Protein AF-A0A351EPM9-F1 (afdb_monomer)

Sequence (347 aa):
MRHLWILVVWLLVATSCRVATADIDMSAADLDDASEILAEGTGLVLPAVGPIPGRSHWHAAYVVRVCDDVLPPFDSAEDPLGIHSHGDGIMHVHPFFEASGFESATLGLFADAMGFTLSDGELTLPGGGTWRDGDLCDGVPGRVFVDRWQSSDPESQVDRIFDDLESLRFEADGELYQIAFAPVDSFPVVPPATARLPELSNLGPPPEPWVDMPLITGEQSVSIWQVGGVDAEPCSGSAVPERVLFGAVRCFEPIGERFAHIDVVQSARAVSLNRQPAVELQMAPELRSLIGGHFAATENPLVIAIEVDGFVVTAPQLARLPISERLVVSGGLTVEAAERLAALLNQ

Foldseek 3Di:
DDDDDDDDDDDDDDDDPDPDPPPPCPDPPVVVVVVVVPDPDPAFAPPQQFAAAPPGKFKEAEWEEEAHDIDQDFDAPFDPAQWEDHSLRMTIHHGHDPCCGRQNVAVLVHCVRSVWDDAQQWTFHPPGDIGGQQDDRVNATWGWWKWKDQALDPPGDIDIGRHPRSSHHNRAGLMYMYGYTYHPPDDDDTRPSSVCSVVRHPDDPPDAFWFDDDPDPDDKWKKKFWFPDKDFDPEDDLWFWAHTPDDTIITTHGDDDIGGLVQWFPAKDWGAHHNFIKMKTQTDPVNLCVLVVVQVVDQQWIWMFIDIRRHGRFIHIHNHRRPHSMDITTDRDDSVRSHVVRVNSND

Secondary structure (DSSP, 8-state):
--------------------TT-----TTSSSTTTTT--S----B---SSPPTTT--EEEEEEEEETTEEPPPPB----SSSEE-BSSSEEEE--SSTTTSGGG-BHHHHHHHHT-EEETTEEE-TTS-EEETT-EETTEEPEEEEEEESSS-TTS-EEEE-SSGGGPBP-STT-EEEEEEE-TTPPPPPPGGGGGHHHH----SPPPP-B------S---EEEEEEEEEEESSP-TT-EEB-BSSSPPEEEEEEEEEEEHHHHEEEEEEEEETTEEEEEEEE-HHHHHHHHHHHHH-SSPEEEEEEETTEEEE--EESS--SSSEEEEESS--HHHHHHHHHHHT-

Mean predicted aligned error: 12.43 Å

Solvent-accessible surface area (backbone atoms only — not comparable to full-atom values): 19407 Å² total; per-residue (Å²): 131,89,83,88,91,84,88,84,89,84,88,85,90,83,88,77,91,72,81,69,96,79,78,78,83,74,60,94,72,78,71,58,83,83,58,81,82,68,68,93,59,95,66,47,65,38,72,57,63,22,46,44,47,80,74,35,62,34,39,27,20,32,37,43,34,51,53,93,44,73,53,82,47,61,66,43,92,46,60,94,45,29,32,29,34,72,46,62,24,38,40,42,37,38,11,70,38,71,80,33,8,19,70,48,24,24,48,32,56,34,23,61,33,58,54,32,48,58,43,67,35,32,41,32,46,61,97,57,63,76,49,44,54,64,43,68,42,95,84,39,54,16,34,29,36,37,39,35,25,59,33,69,52,85,86,50,73,69,49,78,42,57,63,63,48,32,69,38,54,50,76,38,43,29,21,33,33,25,46,32,38,24,45,88,85,58,80,88,64,77,27,85,34,46,86,49,43,81,80,66,46,76,68,70,81,64,78,79,59,31,44,50,67,79,94,73,88,74,93,74,54,49,35,39,32,36,49,71,47,78,43,62,65,79,63,56,95,79,30,34,39,43,38,59,71,60,83,85,56,41,12,38,27,73,39,87,69,76,40,51,32,76,71,30,32,74,36,43,38,55,44,45,45,63,73,31,30,13,28,37,31,37,50,22,72,57,44,49,51,52,50,49,54,48,52,74,75,39,81,67,64,48,34,40,31,39,29,48,75,76,22,31,63,46,55,44,24,37,68,63,75,73,94,57,61,63,46,72,47,67,69,36,34,41,64,68,40,16,44,50,51,15,56,58,43,62,106

Nearest PDB structures (foldseek):
  5yhf-assembly1_A  TM=7.297E-01  e=1.101E-04  Thermus thermophilus HB8
  3aqo-assembly2_B  TM=6.437E-01  e=3.429E-04  Thermus thermophilus HB8
  8ghn-assembly1_A  TM=3.419E-01  e=3.409E+00  Saccharomyces cerevisiae
  8ghl-assembly1_G  TM=3.543E-01  e=6.017E+00  Saccharomyces cerevisiae
  8ghn-assembly1_G  TM=3.543E-01  e=6.017E+00  Saccharomyces cerevisiae

Radius of gyration: 27.93 Å; Cα contacts (8 Å, |Δi|>4): 766; chains: 1; bounding box: 92×68×88 Å

pLDDT: mean 82.74, std 19.89, range [28.72, 98.75]

Structure (mmCIF, N/CA/C/O backbone):
data_AF-A0A351EPM9-F1
#
_entry.id   AF-A0A351EPM9-F1
#
loop_
_atom_site.group_PDB
_atom_site.id
_atom_site.type_symbol
_atom_site.label_atom_id
_atom_site.label_alt_id
_atom_site.label_comp_id
_atom_site.label_asym_id
_atom_site.label_entity_id
_atom_site.label_seq_id
_atom_site.pdbx_PDB_ins_code
_atom_site.Cartn_x
_atom_site.Cartn_y
_atom_site.Cartn_z
_atom_site.occupancy
_atom_site.B_iso_or_equiv
_atom_site.auth_seq_id
_atom_site.auth_comp_id
_atom_site.auth_asym_id
_atom_site.auth_atom_id
_atom_site.pdbx_PDB_model_num
ATOM 1 N N . MET A 1 1 ? 60.234 -50.908 47.110 1.00 36.09 1 MET A N 1
ATOM 2 C CA . MET A 1 1 ? 60.931 -50.424 48.324 1.00 36.09 1 MET A CA 1
ATOM 3 C C . MET A 1 1 ? 61.335 -48.978 48.069 1.00 36.09 1 MET A C 1
ATOM 5 O O . MET A 1 1 ? 61.994 -48.765 47.067 1.00 36.09 1 MET A O 1
ATOM 9 N N . ARG A 1 2 ? 60.720 -48.021 48.794 1.00 39.97 2 ARG A N 1
ATOM 10 C CA . ARG A 1 2 ? 61.356 -46.989 49.662 1.00 39.97 2 ARG A CA 1
ATOM 11 C C . ARG A 1 2 ? 62.290 -46.031 48.895 1.00 39.97 2 ARG A C 1
ATOM 13 O O . ARG A 1 2 ? 63.213 -46.504 48.260 1.00 39.97 2 ARG A O 1
ATOM 20 N N . HIS A 1 3 ? 62.116 -44.706 48.873 1.00 40.12 3 HIS A N 1
ATOM 21 C CA . HIS A 1 3 ? 61.897 -43.700 49.940 1.00 40.12 3 HIS A CA 1
ATOM 22 C C . HIS A 1 3 ? 61.224 -42.453 49.286 1.00 40.12 3 HIS A C 1
ATOM 24 O O . HIS A 1 3 ? 61.574 -42.166 48.150 1.00 40.12 3 HIS A O 1
ATOM 30 N N . LEU A 1 4 ? 60.184 -41.739 49.751 1.00 40.78 4 LEU A N 1
ATOM 31 C CA . LEU A 1 4 ? 59.743 -41.143 51.032 1.00 40.78 4 LEU A CA 1
ATOM 32 C C . LEU A 1 4 ? 60.582 -39.929 51.509 1.00 40.78 4 LEU A C 1
ATOM 34 O O . LEU A 1 4 ? 61.791 -40.094 51.647 1.00 40.78 4 LEU A O 1
ATOM 38 N N . TRP A 1 5 ? 59.873 -38.825 51.865 1.00 39.16 5 TRP A N 1
ATOM 39 C CA . TRP A 1 5 ? 60.260 -37.605 52.644 1.00 39.16 5 TRP A CA 1
ATOM 40 C C . TRP A 1 5 ? 60.838 -36.401 51.844 1.00 39.16 5 TRP A C 1
ATOM 42 O O . TRP A 1 5 ? 61.685 -36.634 50.998 1.00 39.16 5 TRP A O 1
ATOM 52 N N . ILE A 1 6 ? 60.514 -35.093 51.994 1.00 44.00 6 ILE A N 1
ATOM 53 C CA . ILE A 1 6 ? 59.790 -34.173 52.932 1.00 44.00 6 ILE A CA 1
ATOM 54 C C . ILE A 1 6 ? 59.541 -32.849 52.136 1.00 44.00 6 ILE A C 1
ATOM 56 O O . ILE A 1 6 ? 60.438 -32.452 51.404 1.00 44.00 6 ILE A O 1
ATOM 60 N N . LEU A 1 7 ? 58.352 -32.235 51.999 1.00 37.47 7 LEU A N 1
ATOM 61 C CA . LEU A 1 7 ? 57.515 -31.408 52.906 1.00 37.47 7 LEU A CA 1
ATOM 62 C C . LEU A 1 7 ? 58.100 -30.039 53.373 1.00 37.47 7 LEU A C 1
ATOM 64 O O . LEU A 1 7 ? 59.173 -29.986 53.955 1.00 37.47 7 LEU A O 1
ATOM 68 N N . VAL A 1 8 ? 57.270 -28.983 53.243 1.00 37.12 8 VAL A N 1
ATOM 69 C CA . VAL A 1 8 ? 57.292 -27.645 53.910 1.00 37.12 8 VAL A CA 1
ATOM 70 C C . VAL A 1 8 ? 58.143 -26.558 53.215 1.00 37.12 8 VAL A C 1
ATOM 72 O O . VAL A 1 8 ? 59.363 -26.580 53.279 1.00 37.12 8 VAL A O 1
ATOM 75 N N . VAL A 1 9 ? 57.554 -25.689 52.373 1.00 37.75 9 VAL A N 1
ATOM 76 C CA . VAL A 1 9 ? 56.783 -24.447 52.684 1.00 37.75 9 VAL A CA 1
ATOM 77 C C . VAL A 1 9 ? 57.665 -23.356 53.296 1.00 37.75 9 VAL A C 1
ATOM 79 O O . VAL A 1 9 ? 58.290 -23.611 54.305 1.00 37.75 9 VAL A O 1
ATOM 82 N N . TRP A 1 10 ? 57.691 -22.165 52.688 1.00 33.09 10 TRP A N 1
ATOM 83 C CA . TRP A 1 10 ? 57.526 -20.824 53.292 1.00 33.09 10 TRP A CA 1
ATOM 84 C C . TRP A 1 10 ? 57.716 -19.803 52.147 1.00 33.09 10 TRP A C 1
ATOM 86 O O . TRP A 1 10 ? 58.800 -19.661 51.600 1.00 33.09 10 TRP A O 1
ATOM 96 N N . LEU A 1 11 ? 56.622 -19.344 51.536 1.00 33.31 11 LEU A N 1
ATOM 97 C CA . LEU A 1 11 ? 55.924 -18.094 51.865 1.00 33.31 11 LEU A CA 1
ATOM 98 C C . LEU A 1 11 ? 56.627 -16.861 51.270 1.00 33.31 11 LEU A C 1
ATOM 100 O O . LEU A 1 11 ? 57.576 -16.350 51.849 1.00 33.31 11 LEU A O 1
ATOM 104 N N . LEU A 1 12 ? 56.097 -16.345 50.159 1.00 36.19 12 LEU A N 1
ATOM 105 C CA . LEU A 1 12 ? 56.075 -14.905 49.897 1.00 36.19 12 LEU A CA 1
ATOM 106 C C . LEU A 1 12 ? 54.870 -14.567 49.013 1.00 36.19 12 LEU A C 1
ATOM 108 O O . LEU A 1 12 ? 54.787 -14.897 47.834 1.00 36.19 12 LEU A O 1
ATOM 112 N N . VAL A 1 13 ? 53.905 -13.969 49.698 1.00 38.91 13 VAL A N 1
ATOM 113 C CA . VAL A 1 13 ? 52.683 -13.326 49.228 1.00 38.91 13 VAL A CA 1
ATOM 114 C C . VAL A 1 13 ? 53.051 -12.059 48.460 1.00 38.91 13 VAL A C 1
ATOM 116 O O . VAL A 1 13 ? 53.828 -11.269 48.986 1.00 38.91 13 VAL A O 1
ATOM 119 N N . ALA A 1 14 ? 52.448 -11.827 47.291 1.00 34.84 14 ALA A N 1
ATOM 120 C CA . ALA A 1 14 ? 51.790 -10.554 46.968 1.00 34.84 14 ALA A CA 1
ATOM 121 C C . ALA A 1 14 ? 51.179 -10.559 45.556 1.00 34.84 14 ALA A C 1
ATOM 123 O O . ALA A 1 14 ? 51.840 -10.844 44.563 1.00 34.84 14 ALA A O 1
ATOM 124 N N . THR A 1 15 ? 49.904 -10.162 45.519 1.00 43.19 15 THR A N 1
ATOM 125 C CA . THR A 1 15 ? 49.173 -9.560 44.392 1.00 43.19 15 THR A CA 1
ATOM 126 C C . THR A 1 15 ? 48.909 -10.419 43.156 1.00 43.19 15 THR A C 1
ATOM 128 O O . THR A 1 15 ? 49.423 -10.179 42.069 1.00 43.19 15 THR A O 1
ATOM 131 N N . SER A 1 16 ? 47.959 -11.342 43.293 1.00 37.44 16 SER A N 1
ATOM 132 C CA . SER A 1 16 ? 47.028 -11.656 42.207 1.00 37.44 16 SER A CA 1
ATOM 133 C C . SER A 1 16 ? 45.645 -11.204 42.662 1.00 37.44 16 SER A C 1
ATOM 135 O O . SER A 1 16 ? 45.119 -11.745 43.634 1.00 37.44 16 SER A O 1
ATOM 137 N N . CYS A 1 17 ? 45.073 -10.196 42.001 1.00 38.06 17 CYS A N 1
ATOM 138 C CA . CYS A 1 17 ? 43.652 -9.887 42.135 1.00 38.06 17 CYS A CA 1
ATOM 139 C C . CYS A 1 17 ? 42.869 -11.099 41.620 1.00 38.06 17 CYS A C 1
ATOM 141 O O . CYS A 1 17 ? 42.685 -11.273 40.420 1.00 38.06 17 CYS A O 1
ATOM 143 N N . ARG A 1 18 ? 42.467 -11.977 42.537 1.00 40.00 18 ARG A N 1
ATOM 144 C CA . ARG A 1 18 ? 41.367 -12.909 42.326 1.00 40.00 18 ARG A CA 1
ATOM 145 C C . ARG A 1 18 ? 40.108 -12.162 42.737 1.00 40.00 18 ARG A C 1
ATOM 147 O O . ARG A 1 18 ? 39.902 -11.949 43.927 1.00 40.00 18 ARG A O 1
ATOM 154 N N . VAL A 1 19 ? 39.297 -11.751 41.768 1.00 39.72 19 VAL A N 1
ATOM 155 C CA . VAL A 1 19 ? 37.890 -11.457 42.050 1.00 39.72 19 VAL A CA 1
ATOM 156 C C . VAL A 1 19 ? 37.256 -12.797 42.408 1.00 39.72 19 VAL A C 1
ATOM 158 O O . VAL A 1 19 ? 37.291 -13.744 41.621 1.00 39.72 19 VAL A O 1
ATOM 161 N N . ALA A 1 20 ? 36.800 -12.906 43.650 1.00 36.00 20 ALA A N 1
ATOM 162 C CA . ALA A 1 20 ? 36.053 -14.050 44.131 1.00 36.00 20 ALA A CA 1
ATOM 163 C C . ALA A 1 20 ? 34.694 -14.070 43.421 1.00 36.00 20 ALA A C 1
ATOM 165 O O . ALA A 1 20 ? 33.982 -13.071 43.418 1.00 36.00 20 ALA A O 1
ATOM 166 N N . THR A 1 21 ? 34.313 -15.203 42.838 1.00 43.94 21 THR A N 1
ATOM 167 C CA . THR A 1 21 ? 32.977 -15.436 42.264 1.00 43.94 21 THR A CA 1
ATOM 168 C C . THR A 1 21 ? 31.930 -15.664 43.363 1.00 43.94 21 THR A C 1
ATOM 170 O O . THR A 1 21 ? 31.163 -16.618 43.298 1.00 43.94 21 THR A O 1
ATOM 173 N N . ALA A 1 22 ? 31.953 -14.846 44.415 1.00 42.69 22 ALA A N 1
ATOM 174 C CA . ALA A 1 22 ? 31.101 -15.006 45.591 1.00 42.69 22 ALA A CA 1
ATOM 175 C C . ALA A 1 22 ? 30.408 -13.711 46.048 1.00 42.69 22 ALA A C 1
ATOM 177 O O . ALA A 1 22 ? 29.744 -13.752 47.069 1.00 42.69 22 ALA A O 1
ATOM 178 N N . ASP A 1 23 ? 30.499 -12.617 45.283 1.00 39.38 23 ASP A N 1
ATOM 179 C CA . ASP A 1 23 ? 29.741 -11.376 45.525 1.00 39.38 23 ASP A CA 1
ATOM 180 C C . ASP A 1 23 ? 29.199 -10.793 44.204 1.00 39.38 23 ASP A C 1
ATOM 182 O O . ASP A 1 23 ? 29.420 -9.634 43.862 1.00 39.38 23 ASP A O 1
ATOM 186 N N . ILE A 1 24 ? 28.498 -11.619 43.426 1.00 38.75 24 ILE A N 1
ATOM 187 C CA . ILE A 1 24 ? 27.438 -11.125 42.536 1.00 38.75 24 ILE A CA 1
ATOM 188 C C . ILE A 1 24 ? 26.186 -11.897 42.929 1.00 38.75 24 ILE A C 1
ATOM 190 O O . ILE A 1 24 ? 25.780 -12.859 42.284 1.00 38.75 24 ILE A O 1
ATOM 194 N N . ASP A 1 25 ? 25.633 -11.503 44.070 1.00 38.25 25 ASP A N 1
ATOM 195 C CA . ASP A 1 25 ? 24.241 -11.762 44.401 1.00 38.25 25 ASP A CA 1
ATOM 196 C C . ASP A 1 25 ? 23.399 -10.830 43.519 1.00 38.25 25 ASP A C 1
ATOM 198 O O . ASP A 1 25 ? 22.998 -9.742 43.924 1.00 38.25 25 ASP A O 1
ATOM 202 N N . MET A 1 26 ? 23.225 -11.204 42.248 1.00 38.50 26 MET A N 1
ATOM 203 C CA . MET A 1 26 ? 22.094 -10.704 41.476 1.00 38.50 26 MET A CA 1
ATOM 204 C C . MET A 1 26 ? 20.898 -11.505 41.957 1.00 38.50 26 MET A C 1
ATOM 206 O O . MET A 1 26 ? 20.656 -12.629 41.512 1.00 38.50 26 MET A O 1
ATOM 210 N N . SER A 1 27 ? 20.204 -10.934 42.937 1.00 33.81 27 SER A N 1
ATOM 211 C CA . SER A 1 27 ? 18.927 -11.448 43.393 1.00 33.81 27 SER A CA 1
ATOM 212 C C . SER A 1 27 ? 18.025 -11.697 42.183 1.00 33.81 27 SER A C 1
ATOM 214 O O . SER A 1 27 ? 18.002 -10.910 41.234 1.00 33.81 27 SER A O 1
ATOM 216 N N . ALA A 1 28 ? 17.258 -12.783 42.223 1.00 37.12 28 ALA A N 1
ATOM 217 C CA . ALA A 1 28 ? 16.220 -13.117 41.248 1.00 37.12 28 ALA A CA 1
ATOM 218 C C . ALA A 1 28 ? 15.026 -12.129 41.274 1.00 37.12 28 ALA A C 1
ATOM 220 O O . ALA A 1 28 ? 13.893 -12.532 41.050 1.00 37.12 28 ALA A O 1
ATOM 221 N N . ALA A 1 29 ? 15.287 -10.859 41.590 1.00 35.44 29 ALA A N 1
ATOM 222 C CA . ALA A 1 29 ? 14.363 -9.735 41.577 1.00 35.44 29 ALA A CA 1
ATOM 223 C C . ALA A 1 29 ? 14.687 -8.711 40.466 1.00 35.44 29 ALA A C 1
ATOM 225 O O . ALA A 1 29 ? 13.889 -7.813 40.249 1.00 35.44 29 ALA A O 1
ATOM 226 N N . ASP A 1 30 ? 15.788 -8.878 39.717 1.00 33.16 30 ASP A N 1
ATOM 227 C CA . ASP A 1 30 ? 16.140 -8.017 38.566 1.00 33.16 30 ASP A CA 1
ATOM 228 C C . ASP A 1 30 ? 15.933 -8.713 37.199 1.00 33.16 30 ASP A C 1
ATOM 230 O O . ASP A 1 30 ? 16.436 -8.264 36.171 1.00 33.16 30 ASP A O 1
ATOM 234 N N . LEU A 1 31 ? 15.198 -9.833 37.174 1.00 36.06 31 LEU A N 1
ATOM 235 C CA . LEU A 1 31 ? 14.752 -10.509 35.943 1.00 36.06 31 LEU A CA 1
ATOM 236 C C . LEU A 1 31 ? 13.236 -10.395 35.701 1.00 36.06 31 LEU A C 1
ATOM 238 O O . LEU A 1 31 ? 12.760 -10.902 34.689 1.00 36.06 31 LEU A O 1
ATOM 242 N N . ASP A 1 32 ? 12.503 -9.696 36.574 1.00 30.36 32 ASP A N 1
ATOM 243 C CA . ASP A 1 32 ? 11.077 -9.395 36.368 1.00 30.36 32 ASP A CA 1
ATOM 244 C C . ASP A 1 32 ? 10.850 -8.105 35.552 1.00 30.36 32 ASP A C 1
ATOM 246 O O . ASP A 1 32 ? 9.832 -7.986 34.877 1.00 30.36 32 ASP A O 1
ATOM 250 N N . ASP A 1 33 ? 11.823 -7.190 35.477 1.00 33.00 33 ASP A N 1
ATOM 251 C CA . ASP A 1 33 ? 11.628 -5.849 34.882 1.00 33.00 33 ASP A CA 1
ATOM 252 C C . ASP A 1 33 ? 11.861 -5.775 33.353 1.00 33.00 33 ASP A C 1
ATOM 254 O O . ASP A 1 33 ? 11.848 -4.710 32.741 1.00 33.00 33 ASP A O 1
ATOM 258 N N . ALA A 1 34 ? 12.075 -6.918 32.694 1.00 32.66 34 ALA A N 1
ATOM 259 C CA . ALA A 1 34 ? 12.135 -7.016 31.227 1.00 32.66 34 ALA A CA 1
ATOM 260 C C . ALA A 1 34 ? 11.091 -7.986 30.646 1.00 32.66 34 ALA A C 1
ATOM 262 O O . ALA A 1 34 ? 11.140 -8.308 29.457 1.00 32.66 34 ALA A O 1
ATOM 263 N N . SER A 1 35 ? 10.148 -8.448 31.477 1.00 30.11 35 SER A N 1
ATOM 264 C CA . SER A 1 35 ? 9.036 -9.317 31.067 1.00 30.11 35 SER A CA 1
ATOM 265 C C . SER A 1 35 ? 7.647 -8.674 31.221 1.00 30.11 35 SER A C 1
ATOM 267 O O . SER A 1 35 ? 6.682 -9.186 30.659 1.00 30.11 35 SER A O 1
ATOM 269 N N . GLU A 1 36 ? 7.542 -7.489 31.835 1.00 28.72 36 GLU A N 1
ATOM 270 C CA . GLU A 1 36 ? 6.297 -6.702 31.937 1.00 28.72 36 GLU A CA 1
ATOM 271 C C . GLU A 1 36 ? 6.055 -5.729 30.756 1.00 28.72 36 GLU A C 1
ATOM 273 O O . GLU A 1 36 ? 5.562 -4.618 30.927 1.00 28.72 36 GLU A O 1
ATOM 278 N N . ILE A 1 37 ? 6.337 -6.152 29.515 1.00 30.38 37 ILE A N 1
ATOM 279 C CA . ILE A 1 37 ? 5.662 -5.601 28.311 1.00 30.38 37 ILE A CA 1
ATOM 280 C C . ILE A 1 37 ? 5.165 -6.743 27.405 1.00 30.38 37 ILE A C 1
ATOM 282 O O . ILE A 1 37 ? 5.128 -6.643 26.182 1.00 30.38 37 ILE A O 1
ATOM 286 N N . LEU A 1 38 ? 4.764 -7.861 28.006 1.00 31.95 38 LEU A N 1
ATOM 287 C CA . LEU A 1 38 ? 3.831 -8.800 27.386 1.00 31.95 38 LEU A CA 1
ATOM 288 C C . LEU A 1 38 ? 2.550 -8.790 28.214 1.00 31.95 38 LEU A C 1
ATOM 290 O O . LEU A 1 38 ? 2.182 -9.772 28.850 1.00 31.95 38 LEU A O 1
ATOM 294 N N . ALA A 1 39 ? 1.889 -7.632 28.225 1.00 29.12 39 ALA A N 1
ATOM 295 C CA . ALA A 1 39 ? 0.488 -7.585 28.591 1.00 29.12 39 ALA A CA 1
ATOM 296 C C . ALA A 1 39 ? -0.274 -8.475 27.603 1.00 29.12 39 ALA A C 1
ATOM 298 O O . ALA A 1 39 ? -0.165 -8.303 26.386 1.00 29.12 39 ALA A O 1
ATOM 299 N N . GLU A 1 40 ? -1.024 -9.433 28.144 1.00 35.78 40 GLU A N 1
ATOM 300 C CA . GLU A 1 40 ? -2.119 -10.093 27.451 1.00 35.78 40 GLU A CA 1
ATOM 301 C C . GLU A 1 40 ? -2.986 -9.025 26.785 1.00 35.78 40 GLU A C 1
ATOM 303 O O . GLU A 1 40 ? -3.736 -8.285 27.415 1.00 35.78 40 GLU A O 1
ATOM 308 N N . GLY A 1 41 ? -2.812 -8.914 25.480 1.00 33.38 41 GLY A N 1
ATOM 309 C CA . GLY A 1 41 ? -3.489 -7.947 24.659 1.00 33.38 41 GLY A CA 1
ATOM 310 C C . GLY A 1 41 ? -3.221 -8.329 23.225 1.00 33.38 41 GLY A C 1
ATOM 311 O O . GLY A 1 41 ? -2.180 -8.001 22.666 1.00 33.38 41 GLY A O 1
ATOM 312 N N . THR A 1 42 ? -4.200 -8.961 22.591 1.00 36.41 42 THR A N 1
ATOM 313 C CA . THR A 1 42 ? -4.425 -8.907 21.140 1.00 36.41 42 THR A CA 1
ATOM 314 C C . THR A 1 42 ? -4.756 -7.467 20.705 1.00 36.41 42 THR A C 1
ATOM 316 O O . THR A 1 42 ? -5.715 -7.198 19.976 1.00 36.41 42 THR A O 1
ATOM 319 N N . GLY A 1 43 ? -3.975 -6.503 21.203 1.00 34.88 43 GLY A N 1
ATOM 320 C CA . GLY A 1 43 ? -3.905 -5.148 20.712 1.00 34.88 43 GLY A CA 1
ATOM 321 C C . GLY A 1 43 ? -3.322 -5.242 19.320 1.00 34.88 43 GLY A C 1
ATOM 322 O O . GLY A 1 43 ? -2.141 -5.528 19.139 1.00 34.88 43 GLY A O 1
ATOM 323 N N . LEU A 1 44 ? -4.197 -5.076 18.339 1.00 37.00 44 LEU A N 1
ATOM 324 C CA . LEU A 1 44 ? -3.838 -4.830 16.959 1.00 37.00 44 LEU A CA 1
ATOM 325 C C . LEU A 1 44 ? -3.018 -3.537 16.916 1.00 37.00 44 LEU A C 1
ATOM 327 O O . LEU A 1 44 ? -3.560 -2.459 16.685 1.00 37.00 44 LEU A O 1
ATOM 331 N N . VAL A 1 45 ? -1.709 -3.647 17.151 1.00 38.34 45 VAL A N 1
ATOM 332 C CA . VAL A 1 45 ? -0.737 -2.710 16.595 1.00 38.34 45 VAL A CA 1
ATOM 333 C C . VAL A 1 45 ? -0.969 -2.803 15.097 1.00 38.34 45 VAL A C 1
ATOM 335 O O . VAL A 1 45 ? -0.648 -3.834 14.499 1.00 38.34 45 VAL A O 1
ATOM 338 N N . LEU A 1 46 ? -1.592 -1.789 14.486 1.00 39.72 46 LEU A N 1
ATOM 339 C CA . LEU A 1 46 ? -1.538 -1.742 13.035 1.00 39.72 46 LEU A CA 1
ATOM 340 C C . LEU A 1 46 ? -0.061 -1.683 12.675 1.00 39.72 46 LEU A C 1
ATOM 342 O O . LEU A 1 46 ? 0.678 -0.909 13.301 1.00 39.72 46 LEU A O 1
ATOM 346 N N . PRO A 1 47 ? 0.397 -2.471 11.691 1.00 44.38 47 PRO A N 1
ATOM 347 C CA . PRO A 1 47 ? 1.699 -2.195 11.140 1.00 44.38 47 PRO A CA 1
ATOM 348 C C . PRO A 1 47 ? 1.655 -0.734 10.692 1.00 44.38 47 PRO A C 1
ATOM 350 O O . PRO A 1 47 ? 0.762 -0.317 9.951 1.00 44.38 47 PRO A O 1
ATOM 353 N N . ALA A 1 48 ? 2.604 0.055 11.196 1.00 47.94 48 ALA A N 1
ATOM 354 C CA . ALA A 1 48 ? 3.026 1.257 10.499 1.00 47.94 48 ALA A CA 1
ATOM 355 C C . ALA A 1 48 ? 3.106 0.902 9.009 1.00 47.94 48 ALA A C 1
ATOM 357 O O . ALA A 1 48 ? 3.531 -0.206 8.695 1.00 47.94 48 ALA A O 1
ATOM 358 N N . VAL A 1 49 ? 2.570 1.745 8.130 1.00 65.62 49 VAL A N 1
ATOM 359 C CA . VAL A 1 49 ? 2.250 1.352 6.752 1.00 65.62 49 VAL A CA 1
ATOM 360 C C . VAL A 1 49 ? 3.566 1.022 6.027 1.00 65.62 49 VAL A C 1
ATOM 362 O O . VAL A 1 49 ? 4.220 1.920 5.522 1.00 65.62 49 VAL A O 1
ATOM 365 N N . GLY A 1 50 ? 4.014 -0.239 6.080 1.00 75.62 50 GLY A N 1
ATOM 366 C CA . GLY A 1 50 ? 5.311 -0.722 5.591 1.00 75.62 50 GLY A CA 1
ATOM 367 C C . GLY A 1 50 ? 6.179 -1.498 6.620 1.00 75.62 50 GLY A C 1
ATOM 368 O O . GLY A 1 50 ? 5.832 -1.648 7.794 1.00 75.62 50 GLY A O 1
ATOM 369 N N . PRO A 1 51 ? 7.350 -2.006 6.204 1.00 84.44 51 PRO A N 1
ATOM 370 C CA . PRO A 1 51 ? 8.214 -2.888 6.997 1.00 84.44 51 PRO A CA 1
ATOM 371 C C . PRO A 1 51 ? 8.912 -2.166 8.163 1.00 84.44 51 PRO A C 1
ATOM 373 O O . PRO A 1 51 ? 9.581 -1.153 7.985 1.00 84.44 51 PRO A O 1
ATOM 376 N N . ILE A 1 52 ? 8.827 -2.705 9.380 1.00 83.94 52 ILE A N 1
ATOM 377 C CA . ILE A 1 52 ? 9.407 -2.092 10.588 1.00 83.94 52 ILE A CA 1
ATOM 378 C C . ILE A 1 52 ? 10.936 -2.299 10.643 1.00 83.94 52 ILE A C 1
ATOM 380 O O . ILE A 1 52 ? 11.372 -3.460 10.648 1.00 83.94 52 ILE A O 1
ATOM 384 N N . PRO A 1 53 ? 11.751 -1.231 10.793 1.00 79.75 53 PRO A N 1
ATOM 385 C CA . PRO A 1 53 ? 13.203 -1.337 10.917 1.00 79.75 53 PRO A CA 1
ATOM 386 C C . PRO A 1 53 ? 13.672 -2.307 12.002 1.00 79.75 53 PRO A C 1
ATOM 388 O O . PRO A 1 53 ? 13.181 -2.286 13.133 1.00 79.75 53 PRO A O 1
ATOM 391 N N . GLY A 1 54 ? 14.626 -3.172 11.650 1.00 72.44 54 GLY A N 1
ATOM 392 C CA . GLY A 1 54 ? 15.245 -4.148 12.555 1.00 72.44 54 GLY A CA 1
ATOM 393 C C . GLY A 1 54 ? 14.309 -5.237 13.097 1.00 72.44 54 GLY A C 1
ATOM 394 O O . GLY A 1 54 ? 14.721 -6.005 13.966 1.00 72.44 54 GLY A O 1
ATOM 395 N N . ARG A 1 55 ? 13.054 -5.304 12.628 1.00 78.38 55 ARG A N 1
ATOM 396 C CA . ARG A 1 55 ? 12.044 -6.267 13.104 1.00 78.38 55 ARG A CA 1
ATOM 397 C C . ARG A 1 55 ? 11.342 -7.018 11.981 1.00 78.38 55 ARG A C 1
ATOM 399 O O . ARG A 1 55 ? 11.065 -8.203 12.131 1.00 78.38 55 ARG A O 1
ATOM 406 N N . SER A 1 56 ? 11.002 -6.327 10.896 1.00 80.88 56 SER A N 1
ATOM 407 C CA . SER A 1 56 ? 10.309 -6.925 9.753 1.00 80.88 56 SER A CA 1
ATOM 408 C C . SER A 1 56 ? 11.293 -7.497 8.742 1.00 80.88 56 SER A C 1
ATOM 410 O O . SER A 1 56 ? 12.390 -6.974 8.569 1.00 80.88 56 SER A O 1
ATOM 412 N N . HIS A 1 57 ? 10.864 -8.561 8.070 1.00 86.06 57 HIS A N 1
ATOM 413 C CA . HIS A 1 57 ? 11.559 -9.148 6.935 1.00 86.06 57 HIS A CA 1
ATOM 414 C C . HIS A 1 57 ? 10.508 -9.549 5.904 1.00 86.06 57 HIS A C 1
ATOM 416 O O . HIS A 1 57 ? 9.900 -10.612 6.018 1.00 86.06 57 HIS A O 1
ATOM 422 N N . TRP A 1 58 ? 10.216 -8.634 4.987 1.00 91.25 58 TRP A N 1
ATOM 423 C CA . TRP A 1 58 ? 9.226 -8.837 3.936 1.00 91.25 58 TRP A CA 1
ATOM 424 C C . TRP A 1 58 ? 9.910 -9.306 2.653 1.00 91.25 58 TRP A C 1
ATOM 426 O O . TRP A 1 58 ? 11.090 -9.034 2.422 1.00 91.25 58 TRP A O 1
ATOM 436 N N . HIS A 1 59 ? 9.144 -9.992 1.819 1.00 93.31 59 HIS A N 1
ATOM 437 C CA . HIS A 1 59 ? 9.547 -10.510 0.527 1.00 93.31 59 HIS A CA 1
ATOM 438 C C . HIS A 1 59 ? 8.478 -10.156 -0.500 1.00 93.31 59 HIS A C 1
ATOM 440 O O . HIS A 1 59 ? 7.296 -10.420 -0.289 1.00 93.31 59 HIS A O 1
ATOM 446 N N . ALA A 1 60 ? 8.894 -9.622 -1.640 1.00 94.81 60 ALA A N 1
ATOM 447 C CA . ALA A 1 60 ? 8.013 -9.410 -2.779 1.00 94.81 60 ALA A CA 1
ATOM 448 C C . ALA A 1 60 ? 8.616 -10.061 -4.021 1.00 94.81 60 ALA A C 1
ATOM 450 O O . ALA A 1 60 ? 9.809 -9.920 -4.281 1.00 94.81 60 ALA A O 1
ATOM 451 N N . ALA A 1 61 ? 7.824 -10.794 -4.800 1.00 97.12 61 ALA A N 1
ATOM 452 C CA . ALA A 1 61 ? 8.329 -11.349 -6.052 1.00 97.12 61 ALA A CA 1
ATOM 453 C C . ALA A 1 61 ? 8.268 -10.275 -7.134 1.00 97.12 61 ALA A C 1
ATOM 455 O O . ALA A 1 61 ? 7.293 -9.530 -7.219 1.00 97.12 61 ALA A O 1
ATOM 456 N N . TYR A 1 62 ? 9.289 -10.204 -7.983 1.00 98.50 62 TYR A N 1
ATOM 457 C CA . 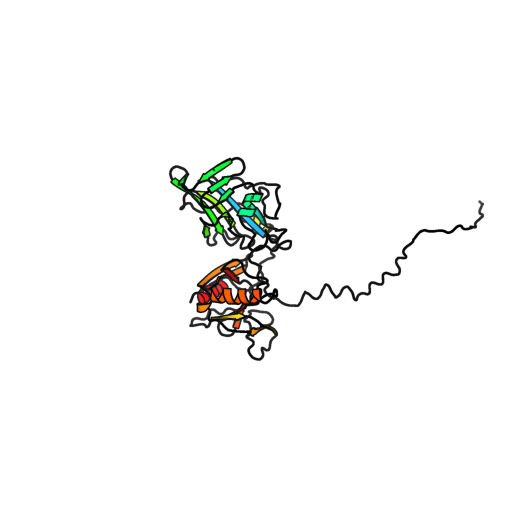TYR A 1 62 ? 9.308 -9.228 -9.061 1.00 98.50 62 TYR A CA 1
ATOM 458 C C . TYR A 1 62 ? 9.802 -9.799 -10.379 1.00 98.50 62 TYR A C 1
ATOM 460 O O . TYR A 1 62 ? 10.497 -10.817 -10.445 1.00 98.50 62 TYR A O 1
ATOM 468 N N . VAL A 1 63 ? 9.427 -9.111 -11.447 1.00 98.25 63 VAL A N 1
ATOM 469 C CA . VAL A 1 63 ? 9.947 -9.333 -12.787 1.00 98.25 63 VAL A CA 1
ATOM 470 C C . VAL A 1 63 ? 10.148 -7.996 -13.485 1.00 98.25 63 VAL A C 1
ATOM 472 O O . VAL A 1 63 ? 9.414 -7.039 -13.241 1.00 98.25 63 VAL A O 1
ATOM 475 N N . VAL A 1 64 ? 11.147 -7.936 -14.362 1.00 98.25 64 VAL A N 1
ATOM 476 C CA . VAL A 1 64 ? 11.396 -6.776 -15.216 1.00 98.25 64 VAL A CA 1
ATOM 477 C C . VAL A 1 64 ? 11.090 -7.161 -16.651 1.00 98.25 64 VAL A C 1
ATOM 479 O O . VAL A 1 64 ? 11.584 -8.180 -17.141 1.00 98.25 64 VAL A O 1
ATOM 482 N N . ARG A 1 65 ? 10.265 -6.357 -17.319 1.00 97.88 65 ARG A N 1
ATOM 483 C CA . ARG A 1 65 ? 9.829 -6.595 -18.694 1.00 97.88 65 ARG A CA 1
ATOM 484 C C . ARG A 1 65 ? 10.181 -5.414 -19.587 1.00 97.88 65 ARG A C 1
ATOM 486 O O . ARG A 1 65 ? 9.850 -4.275 -19.273 1.00 97.88 65 ARG A O 1
ATOM 493 N N . VAL A 1 66 ? 10.779 -5.697 -20.737 1.00 98.00 66 VAL A N 1
ATOM 494 C CA . VAL A 1 66 ? 10.977 -4.720 -21.811 1.00 98.00 66 VAL A CA 1
ATOM 495 C C . VAL A 1 66 ? 10.351 -5.275 -23.081 1.00 98.00 66 VAL A C 1
ATOM 497 O O . VAL A 1 66 ? 10.777 -6.306 -23.590 1.00 98.00 66 VAL A O 1
ATOM 500 N N . CYS A 1 67 ? 9.339 -4.588 -23.601 1.00 97.31 67 CYS A N 1
ATOM 501 C CA . CYS A 1 67 ? 8.508 -5.054 -24.703 1.00 97.31 67 CYS A CA 1
ATOM 502 C C . CYS A 1 67 ? 7.971 -6.464 -24.430 1.00 97.31 67 CYS A C 1
ATOM 504 O O . CYS A 1 67 ? 7.167 -6.606 -23.517 1.00 97.31 67 CYS A O 1
ATOM 506 N N . ASP A 1 68 ? 8.397 -7.500 -25.153 1.00 96.12 68 ASP A N 1
ATOM 507 C CA . ASP A 1 68 ? 7.969 -8.886 -24.901 1.00 96.12 68 ASP A CA 1
ATOM 508 C C . ASP A 1 68 ? 9.005 -9.727 -24.142 1.00 96.12 68 ASP A C 1
ATOM 510 O O . ASP A 1 68 ? 8.730 -10.872 -23.779 1.00 96.12 68 ASP A O 1
ATOM 514 N N . ASP A 1 69 ? 10.166 -9.149 -23.833 1.00 96.69 69 ASP A N 1
ATOM 515 C CA . ASP A 1 69 ? 11.244 -9.837 -23.138 1.00 96.69 69 ASP A CA 1
ATOM 516 C C . ASP A 1 69 ? 11.106 -9.693 -21.620 1.00 96.69 69 ASP A C 1
ATOM 518 O O . ASP A 1 69 ? 11.053 -8.590 -21.068 1.00 96.69 69 ASP A O 1
ATOM 522 N N . VAL A 1 70 ? 11.101 -10.836 -20.934 1.00 97.19 70 VAL A N 1
ATOM 523 C CA . VAL A 1 70 ? 11.285 -10.924 -19.483 1.00 97.19 70 VAL A CA 1
ATOM 524 C C . VAL A 1 70 ? 12.774 -11.049 -19.195 1.00 97.19 70 VAL A C 1
ATOM 526 O O . VAL A 1 70 ? 13.430 -11.992 -19.645 1.00 97.19 70 VAL A O 1
ATOM 529 N N . LEU A 1 71 ? 13.309 -10.095 -18.444 1.00 96.19 71 LEU A N 1
ATOM 530 C CA . LEU A 1 71 ? 14.734 -10.016 -18.163 1.00 96.19 71 LEU A CA 1
ATOM 531 C C . LEU A 1 71 ? 15.133 -10.911 -16.982 1.00 96.19 71 LEU A C 1
ATOM 533 O O . LEU A 1 71 ? 14.301 -11.218 -16.122 1.00 96.19 71 LEU A O 1
ATOM 537 N N . PRO A 1 72 ? 16.414 -11.323 -16.907 1.00 95.75 72 PRO A N 1
ATOM 538 C CA . PRO A 1 72 ? 16.951 -11.942 -15.704 1.00 95.75 72 PRO A CA 1
ATOM 539 C C . PRO A 1 72 ? 16.748 -11.033 -14.482 1.00 95.75 72 PRO A C 1
ATOM 541 O O . PRO A 1 72 ? 16.883 -9.813 -14.617 1.00 95.75 72 PRO A O 1
ATOM 544 N N . PRO A 1 73 ? 16.465 -11.597 -13.296 1.00 95.75 73 PRO A N 1
ATOM 545 C CA . PRO A 1 73 ? 16.408 -10.813 -12.073 1.00 95.75 73 PRO A CA 1
ATOM 546 C C . PRO A 1 73 ? 17.712 -10.063 -11.812 1.00 95.75 73 PRO A C 1
ATOM 548 O O . PRO A 1 73 ? 18.798 -10.543 -12.144 1.00 95.75 73 PRO A O 1
ATOM 551 N N . PHE A 1 74 ? 17.597 -8.902 -11.179 1.00 95.06 74 PHE A N 1
ATOM 552 C CA . PHE A 1 74 ? 18.748 -8.121 -10.768 1.00 95.06 74 PHE A CA 1
ATOM 553 C C . PHE A 1 74 ? 19.508 -8.817 -9.637 1.00 95.06 74 PHE A C 1
ATOM 555 O O . PHE A 1 74 ? 18.910 -9.395 -8.728 1.00 95.06 74 PHE A O 1
ATOM 562 N N . ASP A 1 75 ? 20.832 -8.714 -9.693 1.00 92.50 75 ASP A N 1
ATOM 563 C CA . ASP A 1 75 ? 21.763 -9.235 -8.697 1.00 92.50 75 ASP A CA 1
ATOM 564 C C . ASP A 1 75 ? 22.723 -8.114 -8.289 1.00 92.50 75 ASP A C 1
ATOM 566 O O . ASP A 1 75 ? 23.360 -7.494 -9.144 1.00 92.50 75 ASP A O 1
ATOM 570 N N . SER A 1 76 ? 22.780 -7.821 -6.992 1.00 86.94 76 SER A N 1
ATOM 571 C CA . SER A 1 76 ? 23.596 -6.757 -6.411 1.00 86.94 76 SER A CA 1
ATOM 572 C C . SER A 1 76 ? 24.072 -7.189 -5.029 1.00 86.94 76 SER A C 1
ATOM 574 O O . SER A 1 76 ? 23.342 -7.829 -4.278 1.00 86.94 76 SER A O 1
ATOM 576 N N . ALA A 1 77 ? 25.307 -6.824 -4.690 1.00 81.00 77 ALA A N 1
ATOM 577 C CA . ALA A 1 77 ? 25.840 -6.979 -3.336 1.00 81.00 77 ALA A CA 1
ATOM 578 C C . ALA A 1 77 ? 25.622 -5.720 -2.476 1.00 81.00 77 ALA A C 1
ATOM 580 O O . ALA A 1 77 ? 26.013 -5.701 -1.309 1.00 81.00 77 ALA A O 1
ATOM 581 N N . GLU A 1 78 ? 25.059 -4.658 -3.059 1.00 78.81 78 GLU A N 1
ATOM 582 C CA . GLU A 1 78 ? 24.784 -3.408 -2.362 1.00 78.81 78 GLU A CA 1
ATOM 583 C C . GLU A 1 78 ? 23.494 -3.541 -1.547 1.00 78.81 78 GLU A C 1
ATOM 585 O O . GLU A 1 78 ? 22.414 -3.751 -2.093 1.00 78.81 78 GLU A O 1
ATOM 590 N N . ASP A 1 79 ? 23.614 -3.376 -0.231 1.00 81.50 79 ASP A N 1
ATOM 591 C CA . ASP A 1 79 ? 22.480 -3.337 0.693 1.00 81.50 79 ASP A CA 1
ATOM 592 C C . ASP A 1 79 ? 22.650 -2.201 1.717 1.00 81.50 79 ASP A C 1
ATOM 594 O O . ASP A 1 79 ? 22.863 -2.431 2.911 1.00 81.50 79 ASP A O 1
ATOM 598 N N . PRO A 1 80 ? 22.644 -0.934 1.273 1.00 79.94 80 PRO A N 1
ATOM 599 C CA . PRO A 1 80 ? 22.896 0.191 2.169 1.00 79.94 80 PRO A CA 1
ATOM 600 C C . PRO A 1 80 ? 21.743 0.438 3.152 1.00 79.94 80 PRO A C 1
ATOM 602 O O . PRO A 1 80 ? 21.952 1.050 4.202 1.00 79.94 80 PRO A O 1
ATOM 605 N N . LEU A 1 81 ? 20.528 -0.002 2.809 1.00 87.25 81 LEU A N 1
ATOM 606 C CA . LEU A 1 81 ? 19.292 0.379 3.493 1.00 87.25 81 LEU A CA 1
ATOM 607 C C . LEU A 1 81 ? 18.391 -0.802 3.890 1.00 87.25 81 LEU A C 1
ATOM 609 O O . LEU A 1 81 ? 17.403 -0.568 4.592 1.00 87.25 81 LEU A O 1
ATOM 613 N N . GLY A 1 82 ? 18.720 -2.040 3.513 1.00 85.25 82 GLY A N 1
ATOM 614 C CA . GLY A 1 82 ? 17.916 -3.226 3.811 1.00 85.25 82 GLY A CA 1
ATOM 615 C C . GLY A 1 82 ? 16.843 -3.530 2.761 1.00 85.25 82 GLY A C 1
ATOM 616 O O . GLY A 1 82 ? 15.822 -4.109 3.116 1.00 85.25 82 GLY A O 1
ATOM 617 N N . ILE A 1 83 ? 17.013 -3.083 1.511 1.00 94.44 83 ILE A N 1
ATOM 618 C CA . ILE A 1 83 ? 16.073 -3.311 0.397 1.00 94.44 83 ILE A CA 1
ATOM 619 C C . ILE A 1 83 ? 16.883 -3.697 -0.845 1.00 94.44 83 ILE A C 1
ATOM 621 O O . ILE A 1 83 ? 17.537 -2.836 -1.426 1.00 94.44 83 ILE A O 1
ATOM 625 N N . HIS A 1 84 ? 16.870 -4.971 -1.244 1.00 94.06 84 HIS A N 1
ATOM 626 C CA . HIS A 1 84 ? 17.733 -5.477 -2.325 1.00 94.06 84 HIS A CA 1
ATOM 627 C C . HIS A 1 84 ? 17.227 -6.801 -2.936 1.00 94.06 84 HIS A C 1
ATOM 629 O O . HIS A 1 84 ? 16.189 -7.333 -2.547 1.00 94.06 84 HIS A O 1
ATOM 635 N N . SER A 1 85 ? 17.959 -7.350 -3.913 1.00 94.75 85 SER A N 1
ATOM 636 C CA . SER A 1 85 ? 17.736 -8.681 -4.500 1.00 94.75 85 SER A CA 1
ATOM 637 C C . SER A 1 85 ? 19.065 -9.379 -4.811 1.00 94.75 85 SER A C 1
ATOM 639 O O . SER A 1 85 ? 20.068 -8.719 -5.068 1.00 94.75 85 SER A O 1
ATOM 641 N N . HIS A 1 86 ? 19.061 -10.714 -4.825 1.00 93.69 86 HIS A N 1
ATOM 642 C CA . HIS A 1 86 ? 20.249 -11.550 -5.055 1.00 93.69 86 HIS A CA 1
ATOM 643 C C . HIS A 1 86 ? 20.117 -12.421 -6.317 1.00 93.69 86 HIS A C 1
ATOM 645 O O . HIS A 1 86 ? 20.394 -13.624 -6.296 1.00 93.69 86 HIS A O 1
ATOM 651 N N . GLY A 1 87 ? 19.583 -11.860 -7.409 1.00 94.62 87 GLY A N 1
ATOM 652 C CA . GLY A 1 87 ? 19.405 -12.581 -8.677 1.00 94.62 87 GLY A CA 1
ATOM 653 C C . GLY A 1 87 ? 18.314 -13.654 -8.636 1.00 94.62 87 GLY A C 1
ATOM 654 O O . GLY A 1 87 ? 18.169 -14.455 -9.561 1.00 94.62 87 GLY A O 1
ATOM 655 N N . ASP A 1 88 ? 17.525 -13.675 -7.568 1.00 94.81 88 ASP A N 1
ATOM 656 C CA . ASP A 1 88 ? 16.529 -14.691 -7.286 1.00 94.81 88 ASP A CA 1
ATOM 657 C C . ASP A 1 88 ? 15.107 -14.213 -7.599 1.00 94.81 88 ASP A C 1
ATOM 659 O O . ASP A 1 88 ? 14.163 -14.913 -7.271 1.00 94.81 88 ASP A O 1
ATOM 663 N N . GLY A 1 89 ? 14.904 -13.050 -8.216 1.00 96.69 89 GLY A N 1
ATOM 664 C CA . GLY A 1 89 ? 13.561 -12.544 -8.544 1.00 96.69 89 GLY A CA 1
ATOM 665 C C . GLY A 1 89 ? 12.702 -12.215 -7.321 1.00 96.69 89 GLY A C 1
ATOM 666 O O . GLY A 1 89 ? 11.485 -12.089 -7.456 1.00 96.69 89 GLY A O 1
ATOM 667 N N . ILE A 1 90 ? 13.318 -12.094 -6.143 1.00 96.56 90 ILE A N 1
ATOM 668 C CA . ILE A 1 90 ? 12.685 -11.655 -4.902 1.00 96.56 90 ILE A CA 1
ATOM 669 C C . ILE A 1 90 ? 13.323 -10.331 -4.478 1.00 96.56 90 ILE A C 1
ATOM 671 O O . ILE A 1 90 ? 14.546 -10.199 -4.454 1.00 96.56 90 ILE A O 1
ATOM 675 N N . MET A 1 91 ? 12.491 -9.346 -4.160 1.00 97.25 91 MET A N 1
ATOM 676 C CA . MET A 1 91 ? 12.878 -8.169 -3.394 1.00 97.25 91 MET A CA 1
ATOM 677 C C . MET A 1 91 ? 12.835 -8.544 -1.913 1.00 97.25 91 MET A C 1
ATOM 679 O O . MET A 1 91 ? 11.773 -8.892 -1.395 1.00 97.25 91 MET A O 1
ATOM 683 N N . HIS A 1 92 ? 13.988 -8.493 -1.255 1.00 93.56 92 HIS A N 1
ATOM 684 C CA . HIS A 1 92 ? 14.153 -8.681 0.183 1.00 93.56 92 HIS A CA 1
ATOM 685 C C . HIS A 1 92 ? 14.074 -7.311 0.852 1.00 93.56 92 HIS A C 1
ATOM 687 O O . HIS A 1 92 ? 14.808 -6.398 0.476 1.00 93.56 92 HIS A O 1
ATOM 693 N N . VAL A 1 93 ? 13.160 -7.155 1.810 1.00 93.69 93 VAL A N 1
ATOM 694 C CA . VAL A 1 93 ? 12.846 -5.869 2.443 1.00 93.69 93 VAL A CA 1
ATOM 695 C C . VAL A 1 93 ? 12.925 -6.022 3.966 1.00 93.69 93 VAL A C 1
ATOM 697 O O . VAL A 1 93 ? 11.967 -6.390 4.649 1.00 93.69 93 VAL A O 1
ATOM 700 N N . HIS A 1 94 ? 14.108 -5.757 4.508 1.00 88.69 94 HIS A N 1
ATOM 701 C CA . HIS A 1 94 ? 14.445 -5.814 5.932 1.00 88.69 94 HIS A CA 1
ATOM 702 C C . HIS A 1 94 ? 15.191 -4.536 6.360 1.00 88.69 94 HIS A C 1
ATOM 704 O O . HIS A 1 94 ? 16.407 -4.535 6.581 1.00 88.69 94 HIS A O 1
ATOM 710 N N . PRO A 1 95 ? 14.473 -3.411 6.482 1.00 87.00 95 PRO A N 1
ATOM 711 C CA . PRO A 1 95 ? 15.093 -2.107 6.647 1.00 87.00 95 PRO A CA 1
ATOM 712 C C . PRO A 1 95 ? 15.913 -1.987 7.932 1.00 87.00 95 PRO A C 1
ATOM 714 O O . PRO A 1 95 ? 15.538 -2.495 8.992 1.00 87.00 95 PRO A O 1
ATOM 717 N N . PHE A 1 96 ? 17.024 -1.254 7.852 1.00 71.06 96 PHE A N 1
ATOM 718 C CA . PHE A 1 96 ? 17.880 -0.966 9.010 1.00 71.06 96 PHE A CA 1
ATOM 719 C C . PHE A 1 96 ? 17.515 0.348 9.709 1.00 71.06 96 PHE A C 1
ATOM 721 O O . PHE A 1 96 ? 17.776 0.508 10.902 1.00 71.06 96 PHE A O 1
ATOM 728 N N . PHE A 1 97 ? 16.908 1.287 8.977 1.00 82.75 97 PHE A N 1
ATOM 729 C CA . PHE A 1 97 ? 16.653 2.657 9.424 1.00 82.75 97 PHE A CA 1
ATOM 730 C C . PHE A 1 97 ? 15.225 3.088 9.092 1.00 82.75 97 PHE A C 1
ATOM 732 O O . PHE A 1 97 ? 14.604 2.558 8.178 1.00 82.75 97 PHE A O 1
ATOM 739 N N . GLU A 1 98 ? 14.713 4.117 9.768 1.00 81.25 98 GLU A N 1
ATOM 740 C CA . GLU A 1 98 ? 13.392 4.683 9.442 1.00 81.25 98 GLU A CA 1
ATOM 741 C C . GLU A 1 98 ? 13.313 5.258 8.021 1.00 81.25 98 GLU A C 1
ATOM 743 O O . GLU A 1 98 ? 12.239 5.275 7.425 1.00 81.25 98 GLU A O 1
ATOM 748 N N . ALA A 1 99 ? 14.450 5.685 7.460 1.00 85.06 99 ALA A N 1
ATOM 749 C CA . ALA A 1 99 ? 14.545 6.186 6.090 1.00 85.06 99 ALA A CA 1
ATOM 750 C C . ALA A 1 99 ? 14.262 5.116 5.020 1.00 85.06 99 ALA A C 1
ATOM 752 O O . ALA A 1 99 ? 14.004 5.468 3.878 1.00 85.06 99 ALA A O 1
ATOM 753 N N . SER A 1 100 ? 14.296 3.832 5.382 1.00 85.62 100 SER A N 1
ATOM 754 C CA . SER A 1 100 ? 13.923 2.705 4.519 1.00 85.62 100 SER A CA 1
ATOM 755 C C . SER A 1 100 ? 12.827 1.833 5.118 1.00 85.62 100 SER A C 1
ATOM 757 O O . SER A 1 100 ? 12.423 0.841 4.524 1.00 85.62 100 SER A O 1
ATOM 759 N N . GLY A 1 101 ? 12.352 2.193 6.307 1.00 85.88 101 GLY A N 1
ATOM 760 C CA . GLY A 1 101 ? 11.284 1.504 6.999 1.00 85.88 101 GLY A CA 1
ATOM 761 C C . GLY A 1 101 ? 9.935 2.122 6.732 1.00 85.88 101 GLY A C 1
ATOM 762 O O . GLY A 1 101 ? 9.822 3.287 6.345 1.00 85.88 101 GLY A O 1
ATOM 763 N N . PHE A 1 102 ? 8.911 1.350 7.068 1.00 85.31 102 PHE A N 1
ATOM 764 C CA . PHE A 1 102 ? 7.534 1.792 7.065 1.00 85.31 102 PHE A CA 1
ATOM 765 C C . PHE A 1 102 ? 7.183 2.396 5.695 1.00 85.31 102 PHE A C 1
ATOM 767 O O . PHE A 1 102 ? 7.536 1.832 4.663 1.00 85.31 102 PHE A O 1
ATOM 774 N N . GLU A 1 103 ? 6.564 3.572 5.670 1.00 85.50 103 GLU A N 1
ATOM 775 C CA . GLU A 1 103 ? 6.139 4.230 4.446 1.00 85.50 103 GLU A CA 1
ATOM 776 C C . GLU A 1 103 ? 7.295 4.740 3.570 1.00 85.50 103 GLU A C 1
ATOM 778 O O . GLU A 1 103 ? 7.058 5.133 2.428 1.00 85.50 103 GLU A O 1
ATOM 783 N N . SER A 1 104 ? 8.526 4.763 4.088 1.00 90.00 104 SER A N 1
ATOM 784 C CA . SER A 1 104 ? 9.721 5.132 3.321 1.00 90.00 104 SER A CA 1
ATOM 785 C C . SER A 1 104 ? 10.280 3.956 2.516 1.00 90.00 104 SER A C 1
ATOM 787 O O . SER A 1 104 ? 11.183 4.150 1.709 1.00 90.00 104 SER A O 1
ATOM 789 N N . ALA A 1 105 ? 9.783 2.734 2.729 1.00 93.19 105 ALA A N 1
ATOM 790 C CA . ALA A 1 105 ? 10.198 1.564 1.968 1.00 93.19 105 ALA A CA 1
ATOM 791 C C . ALA A 1 105 ? 9.568 1.607 0.567 1.00 93.19 105 ALA A C 1
ATOM 793 O O . ALA A 1 105 ? 8.403 1.234 0.402 1.00 93.19 105 ALA A O 1
ATOM 794 N N . THR A 1 106 ? 10.318 2.073 -0.436 1.00 96.06 106 THR A N 1
ATOM 795 C CA . THR A 1 106 ? 9.808 2.264 -1.804 1.00 96.06 106 THR A CA 1
ATOM 796 C C . THR A 1 106 ? 10.582 1.494 -2.873 1.00 96.06 106 THR A C 1
ATOM 798 O O . THR A 1 106 ? 11.733 1.094 -2.672 1.00 96.06 106 THR A O 1
ATOM 801 N N . LEU A 1 107 ? 9.969 1.340 -4.053 1.00 97.38 107 LEU A N 1
ATOM 802 C CA . LEU A 1 107 ? 10.627 0.816 -5.253 1.00 97.38 107 LEU A CA 1
ATOM 803 C C . LEU A 1 107 ? 11.804 1.685 -5.709 1.00 97.38 107 LEU A C 1
ATOM 805 O O . LEU A 1 107 ? 12.736 1.147 -6.295 1.00 97.38 107 LEU A O 1
ATOM 809 N N . GLY A 1 108 ? 11.807 2.989 -5.422 1.00 96.81 108 GLY A N 1
ATOM 810 C CA . GLY A 1 108 ? 12.959 3.858 -5.674 1.00 96.81 108 GLY A CA 1
ATOM 811 C C . GLY A 1 108 ? 14.195 3.438 -4.875 1.00 96.81 108 GLY A C 1
ATOM 812 O O . GLY A 1 108 ? 15.276 3.323 -5.442 1.00 96.81 108 GLY A O 1
ATOM 813 N N . LEU A 1 109 ? 14.035 3.091 -3.590 1.00 96.19 109 LEU A N 1
ATOM 814 C CA . LEU A 1 109 ? 15.150 2.575 -2.782 1.00 96.19 109 LEU A CA 1
ATOM 815 C C . LEU A 1 109 ? 15.657 1.221 -3.293 1.00 96.19 109 LEU A C 1
ATOM 817 O O . LEU A 1 109 ? 16.861 0.966 -3.277 1.00 96.19 109 LEU A O 1
ATOM 821 N N . PHE A 1 110 ? 14.749 0.366 -3.775 1.00 97.56 110 PHE A N 1
ATOM 822 C CA . PHE A 1 110 ? 15.132 -0.860 -4.473 1.00 97.56 110 PHE A CA 1
ATOM 823 C C . PHE A 1 110 ? 15.889 -0.552 -5.776 1.00 97.56 110 PHE A C 1
ATOM 825 O O . PHE A 1 110 ? 16.906 -1.184 -6.059 1.00 97.56 110 PHE A O 1
ATOM 832 N N . ALA A 1 111 ? 15.440 0.441 -6.548 1.00 97.06 111 ALA A N 1
ATOM 833 C CA . ALA A 1 111 ? 16.086 0.858 -7.787 1.00 97.06 111 ALA A CA 1
ATOM 834 C C . ALA A 1 111 ? 17.516 1.352 -7.571 1.00 97.06 111 ALA A C 1
ATOM 836 O O . ALA A 1 111 ? 18.431 0.894 -8.261 1.00 97.06 111 ALA A O 1
ATOM 837 N N . ASP A 1 112 ? 17.719 2.174 -6.543 1.00 95.44 112 ASP A N 1
ATOM 838 C CA . ASP A 1 112 ? 19.036 2.649 -6.130 1.00 95.44 112 ASP A CA 1
ATOM 839 C C . ASP A 1 112 ? 19.969 1.488 -5.747 1.00 95.44 112 ASP A C 1
ATOM 841 O O . ASP A 1 112 ? 21.110 1.435 -6.211 1.00 95.44 112 ASP A O 1
ATOM 845 N N . ALA A 1 113 ? 19.487 0.525 -4.949 1.00 94.38 113 ALA A N 1
ATOM 846 C CA . ALA A 1 113 ? 20.278 -0.632 -4.513 1.00 94.38 113 ALA A CA 1
ATOM 847 C C . ALA A 1 113 ? 20.643 -1.587 -5.667 1.00 94.38 113 ALA A C 1
ATOM 849 O O . ALA A 1 113 ? 21.733 -2.169 -5.693 1.00 94.38 113 ALA A O 1
ATOM 850 N N . MET A 1 114 ? 19.750 -1.726 -6.650 1.00 96.12 114 MET A N 1
ATOM 851 C CA . MET A 1 114 ? 19.969 -2.570 -7.829 1.00 96.12 114 MET A CA 1
ATOM 852 C C . MET A 1 114 ? 20.638 -1.828 -8.998 1.00 96.12 114 MET A C 1
ATOM 854 O O . MET A 1 114 ? 20.957 -2.449 -10.014 1.00 96.12 114 MET A O 1
ATOM 858 N N . GLY A 1 115 ? 20.882 -0.520 -8.869 1.00 95.00 115 GLY A N 1
ATOM 859 C CA . GLY A 1 115 ? 21.593 0.292 -9.856 1.00 95.00 115 GLY A CA 1
ATOM 860 C C . GLY A 1 115 ? 20.808 0.566 -11.143 1.00 95.00 115 GLY A C 1
ATOM 861 O O . GLY A 1 115 ? 21.421 0.698 -12.207 1.00 95.00 115 GLY A O 1
ATOM 862 N N . PHE A 1 116 ? 19.475 0.628 -11.067 1.00 96.50 116 PHE A N 1
ATOM 863 C CA . PHE A 1 116 ? 18.606 1.015 -12.183 1.00 96.50 116 PHE A CA 1
ATOM 864 C C . PHE A 1 116 ? 17.861 2.315 -11.875 1.00 96.50 116 PHE A C 1
ATOM 866 O O . PHE A 1 116 ? 17.769 2.739 -10.730 1.00 96.50 116 PHE A O 1
ATOM 873 N N . THR A 1 117 ? 17.339 2.973 -12.905 1.00 97.50 117 THR A N 1
ATOM 874 C CA . THR A 1 117 ? 16.480 4.151 -12.746 1.00 97.50 117 THR A CA 1
ATOM 875 C C . THR A 1 117 ? 15.054 3.772 -13.089 1.00 97.50 117 THR A C 1
ATOM 877 O O . THR A 1 117 ? 14.809 3.239 -14.172 1.00 97.50 117 THR A O 1
ATOM 880 N N . LEU A 1 118 ? 14.135 4.083 -12.180 1.00 97.81 118 LEU A N 1
ATOM 881 C CA . LEU A 1 118 ? 12.696 4.005 -12.382 1.00 97.81 118 LEU A CA 1
ATOM 882 C C . LEU A 1 118 ? 12.094 5.354 -12.027 1.00 97.81 118 LEU A C 1
ATOM 884 O O . LEU A 1 118 ? 12.177 5.780 -10.880 1.00 97.81 118 LEU A O 1
ATOM 888 N N . SER A 1 119 ? 11.488 6.004 -13.006 1.00 97.06 119 SER A N 1
ATOM 889 C CA . SER A 1 119 ? 10.722 7.226 -12.808 1.00 97.06 119 SER A CA 1
ATOM 890 C C . SER A 1 119 ? 9.550 7.263 -13.779 1.00 97.06 119 SER A C 1
ATOM 892 O O . SER A 1 119 ? 9.408 6.402 -14.654 1.00 97.06 119 SER A O 1
ATOM 894 N N . ASP A 1 120 ? 8.696 8.267 -13.627 1.00 97.50 120 ASP A N 1
ATOM 895 C CA . ASP A 1 120 ? 7.528 8.440 -14.478 1.00 97.50 120 ASP A CA 1
ATOM 896 C C . ASP A 1 120 ? 7.963 8.622 -15.938 1.00 97.50 120 ASP A C 1
ATOM 898 O O . ASP A 1 120 ? 8.593 9.612 -16.326 1.00 97.50 120 ASP A O 1
ATOM 902 N N . GLY A 1 121 ? 7.642 7.620 -16.753 1.00 97.94 121 GLY A N 1
ATOM 903 C CA . GLY A 1 121 ? 7.964 7.587 -18.172 1.00 97.94 121 GLY A CA 1
ATOM 904 C C . GLY A 1 121 ? 9.425 7.301 -18.528 1.00 97.94 121 GLY A C 1
ATOM 905 O O . GLY A 1 121 ? 9.778 7.471 -19.697 1.00 97.94 121 GLY A O 1
ATOM 906 N N . GLU A 1 122 ? 10.276 6.866 -17.589 1.00 98.38 122 GLU A N 1
ATOM 907 C CA . GLU A 1 122 ? 11.653 6.439 -17.879 1.00 98.38 122 GLU A CA 1
ATOM 908 C C . GLU A 1 122 ? 12.085 5.199 -17.073 1.00 98.38 122 GLU A C 1
ATOM 910 O O . GLU A 1 122 ? 11.969 5.139 -15.851 1.00 98.38 122 GLU A O 1
ATOM 915 N N . LEU A 1 123 ? 12.645 4.215 -17.782 1.00 98.56 123 LEU A N 1
ATOM 916 C CA . LEU A 1 123 ? 13.297 3.037 -17.215 1.00 98.56 123 LEU A CA 1
ATOM 917 C C . LEU A 1 123 ? 14.711 2.943 -17.790 1.00 98.56 123 LEU A C 1
ATOM 919 O O . LEU A 1 123 ? 14.875 2.820 -19.004 1.00 98.56 123 LEU A O 1
ATOM 923 N N . THR A 1 124 ? 15.735 2.973 -16.939 1.00 98.31 124 THR A N 1
ATOM 924 C CA . THR A 1 124 ? 17.131 2.738 -17.345 1.00 98.31 124 THR A CA 1
ATOM 925 C C . THR A 1 124 ? 17.685 1.546 -16.588 1.00 98.31 124 THR A C 1
ATOM 927 O O . THR A 1 124 ? 17.700 1.559 -15.363 1.00 98.31 124 THR A O 1
ATOM 930 N N . LEU A 1 125 ? 18.151 0.522 -17.303 1.00 97.00 125 LEU A N 1
ATOM 931 C CA . LEU A 1 125 ? 18.599 -0.731 -16.694 1.00 97.00 125 LEU A CA 1
ATOM 932 C C . LEU A 1 125 ? 20.091 -0.730 -16.329 1.00 97.00 125 LEU A C 1
ATOM 934 O O . LEU A 1 125 ? 20.892 -0.034 -16.970 1.00 97.00 125 LEU A O 1
ATOM 938 N N . PRO A 1 126 ? 20.502 -1.571 -15.360 1.00 91.50 126 PRO A N 1
ATOM 939 C CA . PRO A 1 126 ? 21.905 -1.741 -15.017 1.00 91.50 126 PRO A CA 1
ATOM 940 C C . PRO A 1 126 ? 22.671 -2.308 -16.217 1.00 91.50 126 PRO A C 1
ATOM 942 O O . PRO A 1 126 ? 22.238 -3.258 -16.867 1.00 91.50 126 PRO A O 1
ATOM 945 N N . GLY A 1 127 ? 23.828 -1.725 -16.531 1.00 85.12 127 GLY A N 1
ATOM 946 C CA . GLY A 1 127 ? 24.631 -2.135 -17.691 1.00 85.12 127 GLY A CA 1
ATOM 947 C C . GLY A 1 127 ? 24.186 -1.540 -19.034 1.00 85.12 127 GLY A C 1
ATOM 948 O O . GLY A 1 127 ? 24.908 -1.699 -20.020 1.00 85.12 127 GLY A O 1
ATOM 949 N N . GLY A 1 128 ? 23.079 -0.788 -19.069 1.00 87.12 128 GLY A N 1
ATOM 950 C CA . GLY A 1 128 ? 22.667 0.037 -20.205 1.00 87.12 128 GLY A CA 1
ATOM 951 C C . GLY A 1 128 ? 21.267 -0.269 -20.741 1.00 87.12 128 GLY A C 1
ATOM 952 O O . GLY A 1 128 ? 20.643 -1.267 -20.400 1.00 87.12 128 GLY A O 1
ATOM 953 N N . GLY A 1 129 ? 20.804 0.611 -21.631 1.00 93.94 129 GLY A N 1
ATOM 954 C CA . GLY A 1 129 ? 19.434 0.618 -22.141 1.00 93.94 129 GLY A CA 1
ATOM 955 C C . GLY A 1 129 ? 18.571 1.598 -21.352 1.00 93.94 129 GLY A C 1
ATOM 956 O O . GLY A 1 129 ? 18.477 1.504 -20.132 1.00 93.94 129 GLY A O 1
ATOM 957 N N . THR A 1 130 ? 17.973 2.546 -22.067 1.00 98.19 130 THR A N 1
ATOM 958 C CA . THR A 1 130 ? 17.020 3.517 -21.530 1.00 98.19 130 THR A CA 1
ATOM 959 C C . THR A 1 130 ? 15.795 3.474 -22.419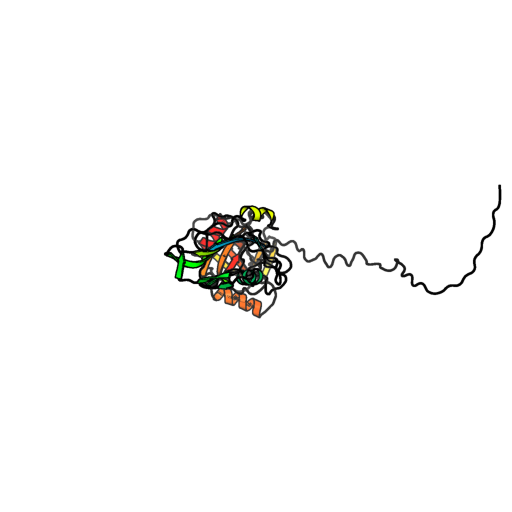 1.00 98.19 130 THR A C 1
ATOM 961 O O . THR A 1 130 ? 15.929 3.596 -23.638 1.00 98.19 130 THR A O 1
ATOM 964 N N . TRP A 1 131 ? 14.631 3.324 -21.804 1.00 98.44 131 TRP A N 1
ATOM 965 C CA . TRP A 1 131 ? 13.337 3.349 -22.464 1.00 98.44 131 TRP A CA 1
ATOM 966 C C . TRP A 1 131 ? 12.516 4.490 -21.902 1.00 98.44 131 TRP A C 1
ATOM 968 O O . TRP A 1 131 ? 12.466 4.694 -20.688 1.00 98.44 131 TRP A O 1
ATOM 978 N N . ARG A 1 132 ? 11.897 5.243 -22.803 1.00 98.56 132 ARG A N 1
ATOM 979 C CA . ARG A 1 132 ? 11.068 6.398 -22.485 1.00 98.56 132 ARG A CA 1
ATOM 980 C C . ARG A 1 132 ? 9.681 6.201 -23.056 1.00 98.56 132 ARG A C 1
ATOM 982 O O . ARG A 1 132 ? 9.528 5.608 -24.123 1.00 98.56 132 ARG A O 1
ATOM 989 N N . ASP A 1 133 ? 8.676 6.739 -22.378 1.00 98.56 133 ASP A N 1
ATOM 990 C CA . ASP A 1 133 ? 7.311 6.774 -22.901 1.00 98.56 133 ASP A CA 1
ATOM 991 C C . ASP A 1 133 ? 7.292 7.264 -24.360 1.00 98.56 133 ASP A C 1
ATOM 993 O O . ASP A 1 133 ? 7.793 8.342 -24.688 1.00 98.56 133 ASP A O 1
ATOM 997 N N . GLY A 1 134 ? 6.709 6.453 -25.245 1.00 98.31 134 GLY A N 1
ATOM 998 C CA . GLY A 1 134 ? 6.661 6.710 -26.685 1.00 98.31 134 GLY A CA 1
ATOM 999 C C . GLY A 1 134 ? 7.727 5.993 -27.518 1.00 98.31 134 GLY A C 1
ATOM 1000 O O . GLY A 1 134 ? 7.551 5.910 -28.737 1.00 98.31 134 GLY A O 1
ATOM 1001 N N . ASP A 1 135 ? 8.773 5.426 -26.905 1.00 98.62 135 ASP A N 1
ATOM 1002 C CA . ASP A 1 135 ? 9.673 4.498 -27.597 1.00 98.62 135 ASP A CA 1
ATOM 1003 C C . ASP A 1 135 ? 8.881 3.278 -28.104 1.00 98.62 135 ASP A C 1
ATOM 1005 O O . ASP A 1 135 ? 7.815 2.934 -27.589 1.00 98.62 135 ASP A O 1
ATOM 1009 N N . LEU A 1 136 ? 9.353 2.633 -29.172 1.00 98.25 136 LEU A N 1
ATOM 1010 C CA . LEU A 1 136 ? 8.567 1.611 -29.868 1.00 98.25 136 LEU A CA 1
ATOM 1011 C C . LEU A 1 136 ? 8.920 0.192 -29.408 1.00 98.25 136 LEU A C 1
ATOM 1013 O O . LEU A 1 136 ? 10.077 -0.215 -29.474 1.00 98.25 136 LEU A O 1
ATOM 1017 N N . CYS A 1 137 ? 7.889 -0.585 -29.083 1.00 97.06 137 CYS A N 1
ATOM 1018 C CA . CYS A 1 137 ? 7.900 -2.042 -29.000 1.00 97.06 137 CYS A CA 1
ATOM 1019 C C . CYS A 1 137 ? 7.261 -2.615 -30.267 1.00 97.06 137 CYS A C 1
ATOM 1021 O O . CYS A 1 137 ? 6.047 -2.529 -30.439 1.00 97.06 137 CYS A O 1
ATOM 1023 N N . ASP A 1 138 ? 8.074 -3.127 -31.196 1.00 94.19 138 ASP A N 1
ATOM 1024 C CA . ASP A 1 138 ? 7.618 -3.685 -32.483 1.00 94.19 138 ASP A CA 1
ATOM 1025 C C . ASP A 1 138 ? 6.625 -2.788 -33.249 1.00 94.19 138 ASP A C 1
ATOM 1027 O O . ASP A 1 138 ? 5.657 -3.231 -33.867 1.00 94.19 138 ASP A O 1
ATOM 1031 N N . GLY A 1 139 ? 6.888 -1.478 -33.223 1.00 96.25 139 GLY A N 1
ATOM 1032 C CA . GLY A 1 139 ? 6.075 -0.464 -33.898 1.00 96.25 139 GLY A CA 1
ATOM 1033 C C . GLY A 1 139 ? 4.885 0.058 -33.088 1.00 96.25 139 GLY A C 1
ATOM 1034 O O . GLY A 1 139 ? 4.204 0.970 -33.557 1.00 96.25 139 GLY A O 1
ATOM 1035 N N . VAL A 1 140 ? 4.654 -0.457 -31.879 1.00 98.12 140 VAL A N 1
ATOM 1036 C CA . VAL A 1 140 ? 3.643 0.037 -30.935 1.00 98.12 140 VAL A CA 1
ATOM 1037 C C . VAL A 1 140 ? 4.322 0.890 -29.857 1.00 98.12 140 VAL A C 1
ATOM 1039 O O . VAL A 1 140 ? 5.302 0.433 -29.274 1.00 98.12 140 VAL A O 1
ATOM 1042 N N . PRO A 1 141 ? 3.837 2.108 -29.558 1.00 98.44 141 PRO A N 1
ATOM 1043 C CA . PRO A 1 141 ? 4.384 2.913 -28.467 1.00 98.44 141 PRO A CA 1
ATOM 1044 C C . PRO A 1 141 ? 4.287 2.196 -27.114 1.00 98.44 141 PRO A C 1
ATOM 1046 O O . PRO A 1 141 ? 3.204 1.767 -26.706 1.00 98.44 141 PRO A O 1
ATOM 1049 N N . GLY A 1 142 ? 5.420 2.077 -26.429 1.00 98.50 142 GLY A N 1
ATOM 1050 C CA . GLY A 1 142 ? 5.516 1.586 -25.062 1.00 98.50 142 GLY A CA 1
ATOM 1051 C C . GLY A 1 142 ? 5.407 2.710 -24.035 1.00 98.50 142 GLY A C 1
ATOM 1052 O O . GLY A 1 142 ? 5.599 3.890 -24.347 1.00 98.50 142 GLY A O 1
ATOM 1053 N N . ARG A 1 143 ? 5.090 2.325 -22.800 1.00 98.62 143 ARG A N 1
ATOM 1054 C CA . ARG A 1 143 ? 5.130 3.179 -21.615 1.00 98.62 143 ARG A CA 1
ATOM 1055 C C . ARG A 1 143 ? 5.815 2.470 -20.459 1.00 98.62 143 ARG A C 1
ATOM 1057 O O . ARG A 1 143 ? 5.783 1.240 -20.398 1.00 98.62 143 ARG A O 1
ATOM 1064 N N . VAL A 1 144 ? 6.390 3.249 -19.553 1.00 98.75 144 VAL A N 1
ATOM 1065 C CA . VAL A 1 144 ? 6.919 2.787 -18.272 1.00 98.75 144 VAL A CA 1
ATOM 1066 C C . VAL A 1 144 ? 5.783 2.706 -17.261 1.00 98.75 144 VAL A C 1
ATOM 1068 O O . VAL A 1 144 ? 5.009 3.651 -17.113 1.00 98.75 144 VAL A O 1
ATOM 1071 N N . PHE A 1 145 ? 5.651 1.560 -16.601 1.00 98.75 145 PHE A N 1
ATOM 1072 C CA . PHE A 1 145 ? 4.647 1.339 -15.566 1.00 98.75 145 PHE A CA 1
ATOM 1073 C C . PHE A 1 145 ? 5.046 0.204 -14.628 1.00 98.75 145 PHE A C 1
ATOM 1075 O O . PHE A 1 145 ? 5.906 -0.625 -14.942 1.00 98.75 145 PHE A O 1
ATOM 1082 N N . VAL A 1 146 ? 4.370 0.150 -13.486 1.00 98.69 146 VAL A N 1
ATOM 1083 C CA . VAL A 1 146 ? 4.434 -0.966 -12.546 1.00 98.69 146 VAL A CA 1
ATOM 1084 C C . VAL A 1 146 ? 3.062 -1.625 -12.465 1.00 98.69 146 VAL A C 1
ATOM 1086 O O . VAL A 1 146 ? 2.072 -0.947 -12.206 1.00 98.69 146 VAL A O 1
ATOM 1089 N N . ASP A 1 147 ? 2.999 -2.939 -12.676 1.00 98.50 147 ASP A N 1
ATOM 1090 C CA . ASP A 1 147 ? 1.836 -3.735 -12.269 1.00 98.50 147 ASP A CA 1
ATOM 1091 C C . ASP A 1 147 ? 2.099 -4.292 -10.868 1.00 98.50 147 ASP A C 1
ATOM 1093 O O . ASP A 1 147 ? 3.156 -4.884 -10.637 1.00 98.50 147 ASP A O 1
ATOM 1097 N N . ARG A 1 148 ? 1.150 -4.121 -9.944 1.00 96.50 148 ARG A N 1
ATOM 1098 C CA . ARG A 1 148 ? 1.254 -4.592 -8.559 1.00 96.50 148 ARG A CA 1
ATOM 1099 C C . ARG A 1 148 ? 0.083 -5.492 -8.181 1.00 96.50 148 ARG A C 1
ATOM 1101 O O . ARG A 1 148 ? -1.072 -5.110 -8.353 1.00 96.50 148 ARG A O 1
ATOM 1108 N N . TRP A 1 149 ? 0.394 -6.635 -7.578 1.00 92.69 149 TRP A N 1
ATOM 1109 C CA . TRP A 1 149 ? -0.558 -7.483 -6.866 1.00 92.69 149 TRP A CA 1
ATOM 1110 C C . TRP A 1 149 ? -0.326 -7.311 -5.367 1.00 92.69 149 TRP A C 1
ATOM 1112 O O . TRP A 1 149 ? 0.792 -7.493 -4.885 1.00 92.69 149 TRP A O 1
ATOM 1122 N N . GLN A 1 150 ? -1.387 -7.018 -4.620 1.00 82.94 150 GLN A N 1
ATOM 1123 C CA . GLN A 1 150 ? -1.317 -6.776 -3.168 1.00 82.94 150 GLN A CA 1
ATOM 1124 C C . GLN A 1 150 ? -1.256 -8.062 -2.329 1.00 82.94 150 GLN A C 1
ATOM 1126 O O . GLN A 1 150 ? -1.411 -8.053 -1.110 1.00 82.94 150 GLN A O 1
ATOM 1131 N N . SER A 1 151 ? -1.101 -9.211 -2.980 1.00 81.62 151 SER A N 1
ATOM 1132 C CA . SER A 1 151 ? -1.041 -10.512 -2.331 1.00 81.62 151 SER A CA 1
ATOM 1133 C C . SER A 1 151 ? -0.165 -11.457 -3.136 1.00 81.62 151 SER A C 1
ATOM 1135 O O . SER A 1 151 ? 0.107 -11.204 -4.307 1.00 81.62 151 SER A O 1
ATOM 1137 N N . SER A 1 152 ? 0.198 -12.592 -2.540 1.00 84.88 152 SER A N 1
ATOM 1138 C CA . SER A 1 152 ? 0.934 -13.638 -3.247 1.00 84.88 152 SER A CA 1
ATOM 1139 C C . SER A 1 152 ? 0.054 -14.478 -4.186 1.00 84.88 152 SER A C 1
ATOM 1141 O O . SER A 1 152 ? 0.551 -15.446 -4.761 1.00 84.88 152 SER A O 1
ATOM 1143 N N . ASP A 1 153 ? -1.242 -14.167 -4.305 1.00 85.38 153 ASP A N 1
ATOM 1144 C CA . ASP A 1 153 ? -2.156 -14.800 -5.257 1.00 85.38 153 ASP A CA 1
ATOM 1145 C C . ASP A 1 153 ? -2.033 -14.126 -6.638 1.00 85.38 153 ASP A C 1
ATOM 1147 O O . ASP A 1 153 ? -2.419 -12.965 -6.791 1.00 85.38 153 ASP A O 1
ATOM 1151 N N . PRO A 1 154 ? -1.517 -14.824 -7.666 1.00 87.94 154 PRO A N 1
ATOM 1152 C CA . PRO A 1 154 ? -1.372 -14.255 -9.004 1.00 87.94 154 PRO A CA 1
ATOM 1153 C C . PRO A 1 154 ? -2.707 -13.935 -9.693 1.00 87.94 154 PRO A C 1
ATOM 1155 O O . PRO A 1 154 ? -2.711 -13.168 -10.657 1.00 87.94 154 PRO A O 1
ATOM 1158 N N . GLU A 1 155 ? -3.822 -14.486 -9.206 1.00 87.75 155 GLU A N 1
ATOM 1159 C CA . GLU A 1 155 ? -5.167 -14.213 -9.724 1.00 87.75 155 GLU A CA 1
ATOM 1160 C C . GLU A 1 155 ? -5.834 -13.009 -9.032 1.00 87.75 155 GLU A C 1
ATOM 1162 O O . GLU A 1 155 ? -6.945 -12.620 -9.405 1.00 87.75 155 GLU A O 1
ATOM 1167 N N . SER A 1 156 ? -5.183 -12.400 -8.030 1.00 83.19 156 SER A N 1
ATOM 1168 C CA . SER A 1 156 ? -5.723 -11.219 -7.353 1.00 83.19 156 SER A CA 1
ATOM 1169 C C . SER A 1 156 ? -5.763 -9.997 -8.274 1.00 83.19 156 SER A C 1
ATOM 1171 O O . SER A 1 156 ? -5.076 -9.935 -9.294 1.00 83.19 156 SER A O 1
ATOM 1173 N N . GLN A 1 157 ? -6.535 -8.979 -7.881 1.00 85.06 157 GLN A N 1
ATOM 1174 C CA . GLN A 1 157 ? -6.586 -7.708 -8.602 1.00 85.06 157 GLN A CA 1
ATOM 1175 C C . GLN A 1 157 ? -5.182 -7.108 -8.796 1.00 85.06 157 GLN A C 1
ATOM 1177 O O . GLN A 1 157 ? -4.352 -7.136 -7.885 1.00 85.06 157 GLN A O 1
ATOM 1182 N N . VAL A 1 158 ? -4.963 -6.544 -9.987 1.00 93.12 158 VAL A N 1
ATOM 1183 C CA . VAL A 1 158 ? -3.717 -5.883 -10.384 1.00 93.12 158 VAL A CA 1
ATOM 1184 C C . VAL A 1 158 ? -3.937 -4.383 -10.496 1.00 93.12 158 VAL A C 1
ATOM 1186 O O . VAL A 1 158 ? -4.806 -3.936 -11.249 1.00 93.12 158 VAL A O 1
ATOM 1189 N N . ASP A 1 159 ? -3.109 -3.619 -9.793 1.00 93.81 159 ASP A N 1
ATOM 1190 C CA . ASP A 1 159 ? -3.006 -2.173 -9.948 1.00 93.81 159 ASP A CA 1
ATOM 1191 C C . ASP A 1 159 ? -1.932 -1.871 -11.003 1.00 93.81 159 ASP A C 1
ATOM 1193 O O . ASP A 1 159 ? -0.754 -2.146 -10.773 1.00 93.81 159 ASP A O 1
ATOM 1197 N N . ARG A 1 160 ? -2.316 -1.301 -12.154 1.00 97.50 160 ARG A N 1
ATOM 1198 C CA . ARG A 1 160 ? -1.364 -0.764 -13.142 1.00 97.50 160 ARG A CA 1
ATOM 1199 C C . ARG A 1 160 ? -1.117 0.714 -12.873 1.00 97.50 160 ARG A C 1
ATOM 1201 O O . ARG A 1 160 ? -2.042 1.519 -12.968 1.00 97.50 160 ARG A O 1
ATOM 1208 N N . ILE A 1 161 ? 0.127 1.064 -12.572 1.00 98.00 161 ILE A N 1
ATOM 1209 C CA . ILE A 1 161 ? 0.512 2.380 -12.064 1.00 98.00 161 ILE A CA 1
ATOM 1210 C C . ILE A 1 161 ? 1.528 3.015 -13.014 1.00 98.00 161 ILE A C 1
ATOM 1212 O O . ILE A 1 161 ? 2.491 2.360 -13.404 1.00 98.00 161 ILE A O 1
ATOM 1216 N N . PHE A 1 162 ? 1.302 4.273 -13.402 1.00 98.00 162 PHE A N 1
ATOM 1217 C CA . PHE A 1 162 ? 2.133 5.012 -14.368 1.00 98.00 162 PHE A CA 1
ATOM 1218 C C . PHE A 1 162 ? 2.867 6.213 -13.766 1.00 98.00 162 PHE A C 1
ATOM 1220 O O . PHE A 1 162 ? 3.757 6.755 -14.417 1.00 98.00 162 PHE A O 1
ATOM 1227 N N . ASP A 1 163 ? 2.468 6.627 -12.568 1.00 97.31 163 ASP A N 1
ATOM 1228 C CA . ASP A 1 163 ? 2.891 7.869 -11.931 1.00 97.31 163 ASP A CA 1
ATOM 1229 C C . ASP A 1 163 ? 3.417 7.568 -10.520 1.00 97.31 163 ASP A C 1
ATOM 1231 O O . ASP A 1 163 ? 3.041 6.556 -9.915 1.00 97.31 163 ASP A O 1
ATOM 1235 N N . ASP A 1 164 ? 4.277 8.448 -10.006 1.00 96.38 164 ASP A N 1
ATOM 1236 C CA . ASP A 1 164 ? 4.953 8.326 -8.711 1.00 96.38 164 ASP A CA 1
ATOM 1237 C C . ASP A 1 164 ? 5.710 6.990 -8.534 1.00 96.38 164 ASP A C 1
ATOM 1239 O O . ASP A 1 164 ? 5.794 6.442 -7.429 1.00 96.38 164 ASP A O 1
ATOM 1243 N N . LEU A 1 165 ? 6.287 6.451 -9.619 1.00 98.00 165 LEU A N 1
ATOM 1244 C CA . LEU A 1 165 ? 6.835 5.084 -9.645 1.00 98.00 165 LEU A CA 1
ATOM 1245 C C . LEU A 1 165 ? 7.980 4.864 -8.644 1.00 98.00 165 LEU A C 1
ATOM 1247 O O . LEU A 1 165 ? 8.055 3.818 -7.998 1.00 98.00 165 LEU A O 1
ATOM 1251 N N . GLU A 1 166 ? 8.846 5.862 -8.466 1.00 96.69 166 GLU A N 1
ATOM 1252 C CA . GLU A 1 166 ? 9.939 5.844 -7.479 1.00 96.69 166 GLU A CA 1
ATOM 1253 C C . GLU A 1 166 ? 9.433 5.843 -6.025 1.00 96.69 166 GLU A C 1
ATOM 1255 O O . GLU A 1 166 ? 10.085 5.324 -5.114 1.00 96.69 166 GLU A O 1
ATOM 1260 N N . SER A 1 167 ? 8.247 6.410 -5.807 1.00 95.31 167 SER A N 1
ATOM 1261 C CA . SER A 1 167 ? 7.626 6.571 -4.493 1.00 95.31 167 SER A CA 1
ATOM 1262 C C . SER A 1 167 ? 6.657 5.436 -4.154 1.00 95.31 167 SER A C 1
ATOM 1264 O O . SER A 1 167 ? 6.062 5.445 -3.073 1.00 95.31 167 SER A O 1
ATOM 1266 N N . LEU A 1 168 ? 6.506 4.442 -5.038 1.00 94.44 168 LEU A N 1
ATOM 1267 C CA . LEU A 1 168 ? 5.662 3.276 -4.796 1.00 94.44 168 LEU A CA 1
ATOM 1268 C C . LEU A 1 168 ? 6.148 2.490 -3.590 1.00 94.44 168 LEU A C 1
ATOM 1270 O O . LEU A 1 168 ? 7.265 1.980 -3.580 1.00 94.44 168 LEU A O 1
ATOM 1274 N N . ARG A 1 169 ? 5.286 2.388 -2.581 1.00 92.62 169 ARG A N 1
ATOM 1275 C CA . ARG A 1 169 ? 5.583 1.742 -1.303 1.00 92.62 169 ARG A CA 1
ATOM 1276 C C . ARG A 1 169 ? 5.352 0.239 -1.367 1.00 92.62 169 ARG A C 1
ATOM 1278 O O . ARG A 1 169 ? 4.462 -0.226 -2.084 1.00 92.62 169 ARG A O 1
ATOM 1285 N N . PHE A 1 170 ? 6.102 -0.482 -0.543 1.00 90.44 170 PHE A N 1
ATOM 1286 C CA . PHE A 1 170 ? 5.734 -1.833 -0.130 1.00 90.44 170 PHE A CA 1
ATOM 1287 C C . PHE A 1 170 ? 4.581 -1.737 0.875 1.00 90.44 170 PHE A C 1
ATOM 1289 O O . PHE A 1 170 ? 4.729 -1.143 1.946 1.00 90.44 170 PHE A O 1
ATOM 1296 N N . GLU A 1 171 ? 3.422 -2.281 0.515 1.00 83.94 171 GLU A N 1
ATOM 1297 C CA . GLU A 1 171 ? 2.208 -2.261 1.336 1.00 83.94 171 GLU A CA 1
ATOM 1298 C C . GLU A 1 171 ? 2.085 -3.536 2.182 1.00 83.94 171 GLU A C 1
ATOM 1300 O O . GLU A 1 171 ? 1.546 -3.470 3.288 1.00 83.94 171 GLU A O 1
ATOM 1305 N N . ALA A 1 172 ? 2.613 -4.674 1.715 1.00 83.19 172 ALA A N 1
ATOM 1306 C CA . ALA A 1 172 ? 2.496 -5.963 2.392 1.00 83.19 172 ALA A CA 1
ATOM 1307 C C . ALA A 1 172 ? 3.668 -6.922 2.110 1.00 83.19 172 ALA A C 1
ATOM 1309 O O . ALA A 1 172 ? 4.298 -6.897 1.056 1.00 83.19 172 ALA A O 1
ATOM 1310 N N . ASP A 1 173 ? 3.906 -7.860 3.029 1.00 85.88 173 ASP A N 1
ATOM 1311 C CA . ASP A 1 173 ? 4.697 -9.054 2.725 1.00 85.88 173 ASP A CA 1
ATOM 1312 C C . ASP A 1 173 ? 3.949 -9.957 1.730 1.00 85.88 173 ASP A C 1
ATOM 1314 O O . ASP A 1 173 ? 2.755 -10.241 1.889 1.00 85.88 173 ASP A O 1
ATOM 1318 N N . GLY A 1 174 ? 4.673 -10.449 0.726 1.00 89.00 174 GLY A N 1
ATOM 1319 C CA . GLY A 1 174 ? 4.167 -11.341 -0.310 1.00 89.00 174 GLY A CA 1
ATOM 1320 C C . GLY A 1 174 ? 3.597 -10.651 -1.551 1.00 89.00 174 GLY A C 1
ATOM 1321 O O . GLY A 1 174 ? 2.988 -11.341 -2.364 1.00 89.00 174 GLY A O 1
ATOM 1322 N N . GLU A 1 175 ? 3.768 -9.337 -1.714 1.00 92.25 175 GLU A N 1
ATOM 1323 C CA . GLU A 1 175 ? 3.353 -8.617 -2.928 1.00 92.25 175 GLU A CA 1
ATOM 1324 C C . GLU A 1 175 ? 4.068 -9.120 -4.193 1.00 92.25 175 GLU A C 1
ATOM 1326 O O . GLU A 1 175 ? 5.174 -9.673 -4.142 1.00 92.25 175 GLU A O 1
ATOM 1331 N N . LEU A 1 176 ? 3.438 -8.903 -5.351 1.00 96.50 176 LEU A N 1
ATOM 1332 C CA . LEU A 1 176 ? 4.019 -9.196 -6.663 1.00 96.50 176 LEU A CA 1
ATOM 1333 C C . LEU A 1 176 ? 4.159 -7.908 -7.471 1.00 96.50 176 LEU A C 1
ATOM 1335 O O . LEU A 1 176 ? 3.250 -7.078 -7.466 1.00 96.50 176 LEU A O 1
ATOM 1339 N N . TYR A 1 177 ? 5.257 -7.774 -8.214 1.00 98.38 177 TYR A N 1
ATOM 1340 C CA . TYR A 1 177 ? 5.530 -6.599 -9.038 1.00 98.38 177 TYR A CA 1
ATOM 1341 C C . TYR A 1 177 ? 6.025 -6.968 -10.436 1.00 98.38 177 TYR A C 1
ATOM 1343 O O . TYR A 1 177 ? 6.957 -7.753 -10.601 1.00 98.38 177 TYR A O 1
ATOM 1351 N N . GLN A 1 178 ? 5.478 -6.322 -11.458 1.00 98.62 178 GLN A N 1
ATOM 1352 C CA . GLN A 1 178 ? 6.125 -6.224 -12.763 1.00 98.62 178 GLN A CA 1
ATOM 1353 C C . GLN A 1 178 ? 6.581 -4.784 -12.965 1.00 98.62 178 GLN A C 1
ATOM 1355 O O . GLN A 1 178 ? 5.745 -3.891 -13.040 1.00 98.62 178 GLN A O 1
ATOM 1360 N N . ILE A 1 179 ? 7.885 -4.570 -13.128 1.00 98.62 179 ILE A N 1
ATOM 1361 C CA . ILE A 1 179 ? 8.457 -3.291 -13.564 1.00 98.62 179 ILE A CA 1
ATOM 1362 C C . ILE A 1 179 ? 8.603 -3.367 -15.083 1.00 98.62 179 ILE A C 1
ATOM 1364 O O . ILE A 1 179 ? 9.349 -4.211 -15.586 1.00 98.62 179 ILE A O 1
ATOM 1368 N N . ALA A 1 180 ? 7.868 -2.545 -15.828 1.00 98.50 180 ALA A N 1
ATOM 1369 C CA . ALA A 1 180 ? 7.744 -2.716 -17.269 1.00 98.50 180 ALA A CA 1
ATOM 1370 C C . ALA A 1 180 ? 8.017 -1.446 -18.068 1.00 98.50 180 ALA A C 1
ATOM 1372 O O . ALA A 1 180 ? 7.595 -0.357 -17.696 1.00 98.50 180 ALA A O 1
ATOM 1373 N N . PHE A 1 181 ? 8.628 -1.639 -19.235 1.00 98.75 181 PHE A N 1
ATOM 1374 C CA . PHE A 1 181 ? 8.411 -0.802 -20.406 1.00 98.75 181 PHE A CA 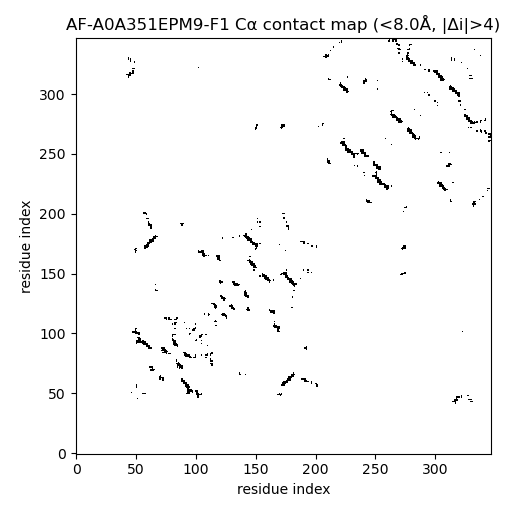1
ATOM 1375 C C . PHE A 1 181 ? 7.701 -1.638 -21.476 1.00 98.75 181 PHE A C 1
ATOM 1377 O O . PHE A 1 181 ? 8.308 -2.542 -22.046 1.00 98.75 181 PHE A O 1
ATOM 1384 N N . ALA A 1 182 ? 6.421 -1.386 -21.746 1.00 98.62 182 ALA A N 1
ATOM 1385 C CA . ALA A 1 182 ? 5.633 -2.170 -22.707 1.00 98.62 182 ALA A CA 1
ATOM 1386 C C . ALA A 1 182 ? 4.417 -1.376 -23.226 1.00 98.62 182 ALA A C 1
ATOM 1388 O O . ALA A 1 182 ? 4.089 -0.326 -22.672 1.00 98.62 182 ALA A O 1
ATOM 1389 N N . PRO A 1 183 ? 3.710 -1.836 -24.277 1.00 98.44 183 PRO A N 1
ATOM 1390 C CA . PRO A 1 183 ? 2.434 -1.239 -24.664 1.00 98.44 183 PRO A CA 1
ATOM 1391 C C . PRO A 1 183 ? 1.431 -1.223 -23.502 1.00 98.44 183 PRO A C 1
ATOM 1393 O O . PRO A 1 183 ? 1.341 -2.185 -22.736 1.00 98.44 183 PRO A O 1
ATOM 1396 N N . VAL A 1 184 ? 0.635 -0.156 -23.409 1.00 97.00 184 VAL A N 1
ATOM 1397 C CA . VAL A 1 184 ? -0.310 0.077 -22.295 1.00 97.00 184 VAL A CA 1
ATOM 1398 C C . VAL A 1 184 ? -1.381 -0.995 -22.131 1.00 97.00 184 VAL A C 1
ATOM 1400 O O . VAL A 1 184 ? -1.889 -1.164 -21.029 1.00 97.00 184 VAL A O 1
ATOM 1403 N N . ASP A 1 185 ? -1.693 -1.727 -23.201 1.00 95.69 185 ASP A N 1
ATOM 1404 C CA . ASP A 1 185 ? -2.700 -2.796 -23.222 1.00 95.69 185 ASP A CA 1
ATOM 1405 C C . ASP A 1 185 ? -2.073 -4.197 -23.109 1.00 95.69 185 ASP A C 1
ATOM 1407 O O . ASP A 1 185 ? -2.749 -5.212 -23.277 1.00 95.69 185 ASP A O 1
ATOM 1411 N N . SER A 1 186 ? -0.764 -4.281 -22.855 1.00 96.94 186 SER A N 1
ATOM 1412 C CA . SER A 1 186 ? -0.087 -5.563 -22.670 1.00 96.94 186 SER A CA 1
ATOM 1413 C C . SER A 1 186 ? -0.569 -6.262 -21.396 1.00 96.94 186 SER A C 1
ATOM 1415 O O . SER A 1 186 ? -0.790 -5.623 -20.362 1.00 96.94 186 SER A O 1
ATOM 1417 N N . PHE A 1 187 ? -0.725 -7.586 -21.459 1.00 96.19 187 PHE A N 1
ATOM 1418 C CA . PHE A 1 187 ? -1.084 -8.378 -20.284 1.00 96.19 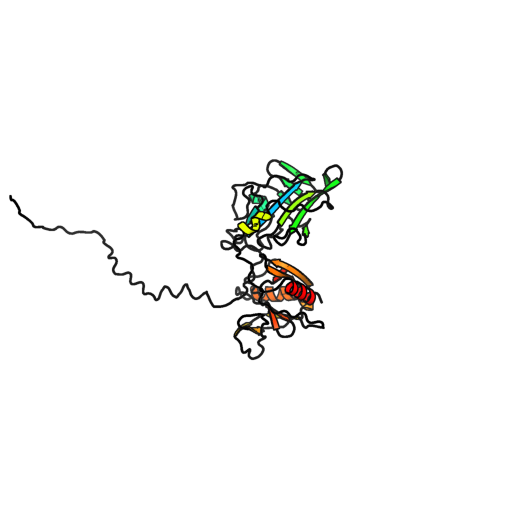187 PHE A CA 1
ATOM 1419 C C . PHE A 1 187 ? 0.041 -8.335 -19.236 1.00 96.19 187 PHE A C 1
ATOM 1421 O O . PHE A 1 187 ? 1.208 -8.433 -19.632 1.00 96.19 187 PHE A O 1
ATOM 1428 N N . PRO A 1 188 ? -0.286 -8.207 -17.935 1.00 96.56 188 PRO A N 1
ATOM 1429 C CA . PRO A 1 188 ? 0.691 -8.324 -16.859 1.00 96.56 188 PRO A CA 1
ATOM 1430 C C . PRO A 1 188 ? 1.383 -9.693 -16.860 1.00 96.56 188 PRO A C 1
ATOM 1432 O O . PRO A 1 188 ? 0.758 -10.723 -17.120 1.00 96.56 188 PRO A O 1
ATOM 1435 N N . VAL A 1 189 ? 2.672 -9.708 -16.536 1.00 97.62 189 VAL A N 1
ATOM 1436 C CA . VAL A 1 189 ? 3.472 -10.916 -16.336 1.00 97.62 189 VAL A CA 1
ATOM 1437 C C . VAL A 1 189 ? 3.598 -11.170 -14.843 1.00 97.62 189 VAL A C 1
ATOM 1439 O O . VAL A 1 189 ? 4.216 -10.393 -14.119 1.00 97.62 189 VAL A O 1
ATOM 1442 N N . VAL A 1 190 ? 3.043 -12.292 -14.390 1.00 97.56 190 VAL A N 1
ATOM 1443 C CA . VAL A 1 190 ? 3.230 -12.768 -13.018 1.00 97.56 190 VAL A CA 1
ATOM 1444 C C . VAL A 1 190 ? 4.711 -13.116 -12.806 1.00 97.56 190 VAL A C 1
ATOM 1446 O O . VAL A 1 190 ? 5.266 -13.888 -13.599 1.00 97.56 190 VAL A O 1
ATOM 1449 N N . PRO A 1 191 ? 5.362 -12.606 -11.745 1.00 97.81 191 PRO A N 1
ATOM 1450 C CA . PRO A 1 191 ? 6.741 -12.952 -11.429 1.00 97.81 191 PRO A CA 1
ATOM 1451 C C . PRO A 1 191 ? 6.968 -14.469 -11.316 1.00 97.81 191 PRO A C 1
ATOM 1453 O O . PRO A 1 191 ? 6.298 -15.142 -10.533 1.00 97.81 191 PRO A O 1
ATOM 1456 N N . PRO A 1 192 ? 7.961 -15.054 -12.013 1.00 95.75 192 PRO A N 1
ATOM 1457 C CA . PRO A 1 192 ? 8.243 -16.490 -11.899 1.00 95.75 192 PRO A CA 1
ATOM 1458 C C . PRO A 1 192 ? 8.588 -16.940 -10.470 1.00 95.75 192 PRO A C 1
ATOM 1460 O O . PRO A 1 192 ? 8.404 -18.102 -10.109 1.00 95.75 192 PRO A O 1
ATOM 1463 N N . ALA A 1 193 ? 9.098 -16.021 -9.646 1.00 95.06 193 ALA A N 1
ATOM 1464 C CA . ALA A 1 193 ? 9.484 -16.280 -8.266 1.00 95.06 193 ALA A CA 1
ATOM 1465 C C . ALA A 1 193 ? 8.299 -16.359 -7.281 1.00 95.06 193 ALA A C 1
ATOM 1467 O O . ALA A 1 193 ? 8.517 -16.767 -6.141 1.00 95.06 193 ALA A O 1
ATOM 1468 N N . THR A 1 194 ? 7.060 -16.063 -7.703 1.00 94.44 194 THR A N 1
ATOM 1469 C CA . THR A 1 194 ? 5.857 -16.098 -6.844 1.00 94.44 194 THR A CA 1
ATOM 1470 C C . THR A 1 194 ? 5.716 -17.408 -6.070 1.00 94.44 194 THR A C 1
ATOM 1472 O O . THR A 1 194 ? 5.424 -17.396 -4.877 1.00 94.44 194 THR A O 1
ATOM 1475 N N . ALA A 1 195 ? 6.005 -18.548 -6.706 1.00 90.69 195 ALA A N 1
ATOM 1476 C CA . ALA A 1 195 ? 5.886 -19.868 -6.081 1.00 90.69 195 ALA A CA 1
ATOM 1477 C C . ALA A 1 195 ? 6.810 -20.079 -4.863 1.00 90.69 195 ALA A C 1
ATOM 1479 O O . ALA A 1 195 ? 6.564 -20.988 -4.076 1.00 90.69 195 ALA A O 1
ATOM 1480 N N . ARG A 1 196 ? 7.857 -19.257 -4.698 1.00 88.31 196 ARG A N 1
ATOM 1481 C CA . ARG A 1 196 ? 8.804 -19.338 -3.573 1.00 88.31 196 ARG A CA 1
ATOM 1482 C C . ARG A 1 196 ? 8.443 -18.447 -2.391 1.00 88.31 196 ARG A C 1
ATOM 1484 O O . ARG A 1 196 ? 8.959 -18.675 -1.3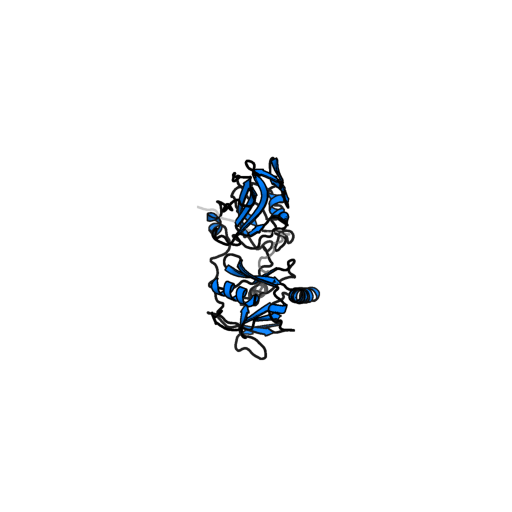03 1.00 88.31 196 ARG A O 1
ATOM 1491 N N . LEU A 1 197 ? 7.556 -17.465 -2.562 1.00 87.31 197 LEU A N 1
ATOM 1492 C CA . LEU A 1 197 ? 7.180 -16.550 -1.477 1.00 87.31 197 LEU A CA 1
ATOM 1493 C C . LEU A 1 197 ? 6.696 -17.263 -0.200 1.00 87.31 197 LEU A C 1
ATOM 1495 O O . LEU A 1 197 ? 7.116 -16.855 0.884 1.00 87.31 197 LEU A O 1
ATOM 1499 N N . PRO A 1 198 ? 5.898 -18.351 -0.268 1.00 82.31 198 PRO A N 1
ATOM 1500 C CA . PRO A 1 198 ? 5.476 -19.065 0.937 1.00 82.31 198 PRO A CA 1
ATOM 1501 C C . PRO A 1 198 ? 6.627 -19.685 1.742 1.00 82.31 198 PRO A C 1
ATOM 1503 O O . PRO A 1 198 ? 6.460 -19.913 2.936 1.00 82.31 198 PRO A O 1
ATOM 1506 N N . GLU A 1 199 ? 7.768 -19.968 1.105 1.00 82.62 199 GLU A N 1
ATOM 1507 C CA . GLU A 1 199 ? 8.951 -20.569 1.738 1.00 82.62 199 GLU A CA 1
ATOM 1508 C C . GLU A 1 199 ? 9.861 -19.525 2.402 1.00 82.62 199 GLU A C 1
ATOM 1510 O O . GLU A 1 199 ? 10.662 -19.869 3.270 1.00 82.62 199 GLU A O 1
ATOM 1515 N N . LEU A 1 200 ? 9.753 -18.263 1.975 1.00 81.75 200 LEU A N 1
ATOM 1516 C CA . LEU A 1 200 ? 10.609 -17.155 2.405 1.00 81.75 200 LEU A CA 1
ATOM 1517 C C . LEU A 1 200 ? 9.934 -16.272 3.452 1.00 81.75 200 LEU A C 1
ATOM 1519 O O . LEU A 1 200 ? 10.597 -15.751 4.348 1.00 81.75 200 LEU A O 1
ATOM 1523 N N . SER A 1 201 ? 8.612 -16.128 3.357 1.00 67.81 201 SER A N 1
ATOM 1524 C CA . SER A 1 201 ? 7.833 -15.330 4.294 1.00 67.81 201 SER A CA 1
ATOM 1525 C C . SER A 1 201 ? 8.041 -15.835 5.725 1.00 67.81 201 SER A C 1
ATOM 1527 O O . SER A 1 201 ? 7.794 -16.998 6.048 1.00 67.81 201 SER A O 1
ATOM 1529 N N . ASN A 1 202 ? 8.494 -14.935 6.599 1.00 63.75 202 ASN A N 1
ATOM 1530 C CA . ASN A 1 202 ? 8.627 -15.192 8.033 1.00 63.75 202 ASN A CA 1
ATOM 1531 C C . ASN A 1 202 ? 7.274 -15.134 8.759 1.00 63.75 202 ASN A C 1
ATOM 1533 O O . ASN A 1 202 ? 7.203 -15.373 9.967 1.00 63.75 202 ASN A O 1
ATOM 1537 N N . LEU A 1 203 ? 6.204 -14.798 8.038 1.00 58.78 203 LEU A N 1
ATOM 1538 C CA . LEU A 1 203 ? 4.863 -14.853 8.567 1.00 58.78 203 LEU A CA 1
ATOM 1539 C C . LEU A 1 203 ? 4.506 -16.333 8.764 1.00 58.78 203 LEU A C 1
ATOM 1541 O O . LEU A 1 203 ? 4.645 -17.166 7.863 1.00 58.78 203 LEU A O 1
ATOM 1545 N N . GLY A 1 204 ? 4.023 -16.679 9.956 1.00 58.50 204 GLY A N 1
ATOM 1546 C CA . GLY A 1 204 ? 3.354 -17.960 10.174 1.00 58.50 204 GLY A CA 1
ATOM 1547 C C . GLY A 1 204 ? 2.105 -18.094 9.287 1.00 58.50 204 GLY A C 1
ATOM 1548 O O . GLY A 1 204 ? 1.755 -17.151 8.565 1.00 58.50 204 GLY A O 1
ATOM 1549 N N . PRO A 1 205 ? 1.398 -19.239 9.322 1.00 64.56 205 PRO A N 1
ATOM 1550 C CA . PRO A 1 205 ? 0.077 -19.318 8.700 1.00 64.56 205 PRO A CA 1
ATOM 1551 C C . PRO A 1 205 ? -0.788 -18.137 9.179 1.00 64.56 205 PRO A C 1
ATOM 1553 O O . PRO A 1 205 ? -0.645 -17.730 10.339 1.00 64.56 205 PRO A O 1
ATOM 1556 N N . PRO A 1 206 ? -1.640 -17.558 8.312 1.00 62.81 206 PRO A N 1
ATOM 1557 C CA . PRO A 1 206 ? -2.504 -16.463 8.729 1.00 62.81 206 PRO A CA 1
ATOM 1558 C C . PRO A 1 206 ? -3.326 -16.903 9.954 1.00 62.81 206 PRO A C 1
ATOM 1560 O O . PRO A 1 206 ? -3.759 -18.060 10.007 1.00 62.81 206 PRO A O 1
ATOM 1563 N N . PRO A 1 207 ? -3.507 -16.026 10.958 1.00 66.06 207 PRO A N 1
ATOM 1564 C CA . PRO A 1 207 ? -4.300 -16.349 12.131 1.00 66.06 207 PRO A CA 1
ATOM 1565 C C . PRO A 1 207 ? -5.747 -16.630 11.717 1.00 66.06 207 PRO A C 1
ATOM 1567 O O . PRO A 1 207 ? -6.256 -16.037 10.764 1.00 66.06 207 PRO A O 1
ATOM 1570 N N . GLU A 1 208 ? -6.412 -17.533 12.439 1.00 75.81 208 GLU A N 1
ATOM 1571 C CA . GLU A 1 208 ? -7.826 -17.817 12.191 1.00 75.81 208 GLU A CA 1
ATOM 1572 C C . GLU A 1 208 ? -8.660 -16.544 12.400 1.00 75.81 208 GLU A C 1
ATOM 1574 O O . GLU A 1 208 ? -8.494 -15.897 13.433 1.00 75.81 208 GLU A O 1
ATOM 1579 N N . PRO A 1 209 ? -9.552 -16.171 11.466 1.00 82.12 209 PRO A N 1
ATOM 1580 C CA . PRO A 1 209 ? -10.432 -15.020 11.635 1.00 82.12 209 PRO A CA 1
ATOM 1581 C C . PRO A 1 209 ? -11.277 -15.135 12.907 1.00 82.12 209 PRO A C 1
ATOM 1583 O O . PRO A 1 209 ? -11.923 -16.158 13.123 1.00 82.12 209 PRO A O 1
ATOM 1586 N N . TRP A 1 210 ? -11.303 -14.087 13.729 1.00 80.00 210 TRP A N 1
ATOM 1587 C CA . TRP A 1 210 ? -12.039 -14.054 14.998 1.00 80.00 210 TRP A CA 1
ATOM 1588 C C . TRP A 1 210 ? -13.113 -12.968 15.055 1.00 80.00 210 TRP A C 1
ATOM 1590 O O . TRP A 1 210 ? -13.876 -12.949 16.011 1.00 80.00 210 TRP A O 1
ATOM 1600 N N . VAL A 1 211 ? -13.196 -12.061 14.081 1.00 84.94 211 VAL A N 1
ATOM 1601 C CA . VAL A 1 211 ? -14.217 -11.006 14.048 1.00 84.94 211 VAL A CA 1
ATOM 1602 C C . VAL A 1 211 ? -15.535 -11.602 13.560 1.00 84.94 211 VAL A C 1
ATOM 1604 O O . VAL A 1 211 ? -15.592 -12.198 12.485 1.00 84.94 211 VAL A O 1
ATOM 1607 N N . ASP A 1 212 ? -16.607 -11.429 14.335 1.00 87.00 212 ASP A N 1
ATOM 1608 C CA . ASP A 1 212 ? -17.955 -11.809 13.900 1.00 87.00 212 ASP A CA 1
ATOM 1609 C C . ASP A 1 212 ? -18.647 -10.598 13.276 1.00 87.00 212 ASP A C 1
ATOM 1611 O O . ASP A 1 212 ? -19.205 -9.743 13.967 1.00 87.00 212 ASP A O 1
ATOM 1615 N N . MET A 1 213 ? -18.608 -10.541 11.946 1.00 86.19 213 MET A N 1
ATOM 1616 C CA . MET A 1 213 ? -19.324 -9.544 11.165 1.00 86.19 213 MET A CA 1
ATOM 1617 C C . MET A 1 213 ? -20.534 -10.195 10.480 1.00 86.19 213 MET A C 1
ATOM 1619 O O . MET A 1 213 ? -20.389 -10.834 9.434 1.00 86.19 213 MET A O 1
ATOM 1623 N N . PRO A 1 214 ? -21.749 -10.060 11.037 1.00 75.88 214 PRO A N 1
ATOM 1624 C CA . PRO A 1 214 ? -22.915 -10.739 10.496 1.00 75.88 214 PRO A CA 1
ATOM 1625 C C . PRO A 1 214 ? -23.301 -10.173 9.126 1.00 75.88 214 PRO A C 1
ATOM 1627 O O . PRO A 1 214 ? -23.343 -8.961 8.905 1.00 75.88 214 PRO A O 1
ATOM 1630 N N . LEU A 1 215 ? -23.690 -11.067 8.220 1.00 71.19 215 LEU A N 1
ATOM 1631 C CA . LEU A 1 215 ? -24.257 -10.712 6.920 1.00 71.19 215 LEU A CA 1
ATOM 1632 C C . LEU A 1 215 ? -25.728 -10.299 7.089 1.00 71.19 215 LEU A C 1
ATOM 1634 O O . LEU A 1 215 ? -26.646 -11.061 6.787 1.00 71.19 215 LEU A O 1
ATOM 1638 N N . ILE A 1 216 ? -25.958 -9.104 7.636 1.00 77.00 216 ILE A N 1
ATOM 1639 C CA . ILE A 1 216 ? -27.301 -8.544 7.825 1.00 77.00 216 ILE A CA 1
ATOM 1640 C C . ILE A 1 216 ? -27.678 -7.712 6.599 1.00 77.00 216 ILE A C 1
ATOM 1642 O O . ILE A 1 216 ? -26.892 -6.916 6.091 1.00 77.00 216 ILE A O 1
ATOM 1646 N N . THR A 1 217 ? -28.912 -7.877 6.129 1.00 66.44 217 THR A N 1
ATOM 1647 C CA . THR A 1 217 ? -29.511 -7.020 5.103 1.00 66.44 217 THR A CA 1
ATOM 1648 C C . THR A 1 217 ? -30.277 -5.877 5.767 1.00 66.44 217 THR A C 1
ATOM 1650 O O . THR A 1 217 ? -31.205 -6.141 6.531 1.00 66.44 217 THR A O 1
ATOM 1653 N N . GLY A 1 218 ? -29.937 -4.625 5.463 1.00 73.00 218 GLY A N 1
ATOM 1654 C CA . GLY A 1 218 ? -30.607 -3.445 6.014 1.00 73.00 218 GLY A CA 1
ATOM 1655 C C . GLY A 1 218 ? -29.676 -2.239 6.112 1.00 73.00 218 GLY A C 1
ATOM 1656 O O . GLY A 1 218 ? -28.493 -2.350 5.792 1.00 73.00 218 GLY A O 1
ATOM 1657 N N . GLU A 1 219 ? -30.230 -1.104 6.535 1.00 80.50 219 GLU A N 1
ATOM 1658 C CA . GLU A 1 219 ? -29.455 0.082 6.908 1.00 80.50 219 GLU A CA 1
ATOM 1659 C C . GLU A 1 219 ? -28.689 -0.228 8.197 1.00 80.50 219 GLU A C 1
ATOM 1661 O O . GLU A 1 219 ? -29.280 -0.698 9.172 1.00 80.50 219 GLU A O 1
ATOM 1666 N N . GLN A 1 220 ? -27.376 -0.020 8.169 1.00 88.81 220 GLN A N 1
ATOM 1667 C CA . GLN A 1 220 ? -26.489 -0.246 9.304 1.00 88.81 220 GLN A CA 1
ATOM 1668 C C . GLN A 1 220 ? -25.797 1.065 9.643 1.00 88.81 220 GLN A C 1
ATOM 1670 O O . GLN A 1 220 ? -25.397 1.823 8.759 1.00 88.81 220 GLN A O 1
ATOM 1675 N N . SER A 1 221 ? -25.655 1.329 10.933 1.00 91.81 221 SER A N 1
ATOM 1676 C CA . SER A 1 221 ? -24.910 2.484 11.413 1.00 91.81 221 SER A CA 1
ATOM 1677 C C . SER A 1 221 ? -23.429 2.139 11.483 1.00 91.81 221 SER A C 1
ATOM 1679 O O . SER A 1 221 ? -23.055 1.138 12.095 1.00 91.81 221 SER A O 1
ATOM 1681 N N . VAL A 1 222 ? -22.589 2.975 10.869 1.00 95.19 222 VAL A N 1
ATOM 1682 C CA . VAL A 1 222 ? -21.133 2.884 11.011 1.00 95.19 222 VAL A CA 1
ATOM 1683 C C . VAL A 1 222 ? -20.592 4.191 11.558 1.00 95.19 222 VAL A C 1
ATOM 1685 O O . VAL A 1 222 ? -20.851 5.264 10.997 1.00 95.19 222 VAL A O 1
ATOM 1688 N N . SER A 1 223 ? -19.837 4.087 12.649 1.00 95.69 223 SER A N 1
ATOM 1689 C CA . SER A 1 223 ? -19.164 5.224 13.267 1.00 95.69 223 SER A CA 1
ATOM 1690 C C . SER A 1 223 ? -17.696 4.933 13.547 1.00 95.69 223 SER A C 1
ATOM 1692 O O . SER A 1 223 ? -17.296 3.786 13.745 1.00 95.69 223 SER A O 1
ATOM 1694 N N . ILE A 1 224 ? -16.894 5.992 13.533 1.00 96.06 224 ILE A N 1
ATOM 1695 C CA . ILE A 1 224 ? -15.455 5.950 13.769 1.00 96.06 224 ILE A CA 1
ATOM 1696 C C . ILE A 1 224 ? -15.139 6.901 14.919 1.00 96.06 224 ILE A C 1
ATOM 1698 O O . ILE A 1 224 ? -15.625 8.035 14.941 1.00 96.06 224 ILE A O 1
ATOM 1702 N N . TRP A 1 225 ? -14.358 6.442 15.895 1.00 96.25 225 TRP A N 1
ATOM 1703 C CA . TRP A 1 225 ? -14.073 7.222 17.101 1.00 96.25 225 TRP A CA 1
ATOM 1704 C C . TRP A 1 225 ? -12.778 6.811 17.795 1.00 96.25 225 TRP A C 1
ATOM 1706 O O . TRP A 1 225 ? -12.283 5.701 17.620 1.00 96.25 225 TRP A O 1
ATOM 1716 N N . GLN A 1 226 ? -12.216 7.719 18.594 1.00 95.62 226 GLN A N 1
ATOM 1717 C CA . GLN A 1 226 ? -10.995 7.460 19.353 1.00 95.62 226 GLN A CA 1
ATOM 1718 C C . GLN A 1 226 ? -11.296 6.637 20.610 1.00 95.62 226 GLN A C 1
ATOM 1720 O O . GLN A 1 226 ? -12.216 6.953 21.364 1.00 95.62 226 GLN A O 1
ATOM 1725 N N . VAL A 1 227 ? -10.482 5.617 20.869 1.00 95.19 227 VAL A N 1
ATOM 1726 C CA . VAL A 1 227 ? -10.570 4.788 22.076 1.00 95.19 227 VAL A CA 1
ATOM 1727 C C . VAL A 1 227 ? -9.720 5.406 23.187 1.00 95.19 227 VAL A C 1
ATOM 1729 O O . VAL A 1 227 ? -8.541 5.702 22.990 1.00 95.19 227 VAL A O 1
ATOM 1732 N N . GLY A 1 228 ? -10.323 5.611 24.358 1.00 92.94 228 GLY A N 1
ATOM 1733 C CA . GLY A 1 228 ? -9.650 6.086 25.570 1.00 92.94 228 GLY A CA 1
ATOM 1734 C C . GLY A 1 228 ? -9.167 4.961 26.489 1.00 92.94 228 GLY A C 1
ATOM 1735 O O . GLY A 1 228 ? -8.194 5.149 27.215 1.00 92.94 228 GLY A O 1
ATOM 1736 N N . GLY A 1 229 ? -9.814 3.795 26.429 1.00 91.88 229 GLY A N 1
ATOM 1737 C CA . GLY A 1 229 ? -9.521 2.634 27.267 1.00 91.88 229 GLY A CA 1
ATOM 1738 C C . GLY A 1 229 ? -10.128 1.351 26.699 1.00 91.88 229 GLY A C 1
ATOM 1739 O O . GLY A 1 229 ? -11.060 1.400 25.892 1.00 91.88 229 GLY A O 1
ATOM 1740 N N . VAL A 1 230 ? -9.572 0.206 27.095 1.00 92.88 230 VAL A N 1
ATOM 1741 C CA . VAL A 1 230 ? -10.074 -1.124 26.731 1.00 92.88 230 VAL A CA 1
ATOM 1742 C C . VAL A 1 230 ? -10.147 -1.968 27.994 1.00 92.88 230 VAL A C 1
ATOM 1744 O O . VAL A 1 230 ? -9.126 -2.189 28.639 1.00 92.88 230 VAL A O 1
ATOM 1747 N N . ASP A 1 231 ? -11.338 -2.462 28.303 1.00 91.38 231 ASP A N 1
ATOM 1748 C CA . ASP A 1 231 ? -11.609 -3.311 29.460 1.00 91.38 231 ASP A CA 1
ATOM 1749 C C . ASP A 1 231 ? -12.136 -4.681 29.029 1.00 91.38 231 ASP A C 1
ATOM 1751 O O . ASP A 1 231 ? -12.580 -4.877 27.898 1.00 91.38 231 ASP A O 1
ATOM 1755 N N . ALA A 1 232 ? -12.106 -5.650 29.941 1.00 91.19 232 ALA A N 1
ATOM 1756 C CA . ALA A 1 232 ? -12.810 -6.913 29.755 1.00 91.19 232 ALA A CA 1
ATOM 1757 C C . ALA A 1 232 ? -14.307 -6.753 30.062 1.00 91.19 232 ALA A C 1
ATOM 1759 O O . ALA A 1 232 ? -14.711 -5.880 30.833 1.00 91.19 232 ALA A O 1
ATOM 1760 N N . GLU A 1 233 ? -15.137 -7.639 29.513 1.00 88.31 233 GLU A N 1
ATOM 1761 C CA . GLU A 1 233 ? -16.531 -7.735 29.941 1.00 88.31 233 GLU A CA 1
ATOM 1762 C C . GLU A 1 233 ? -16.682 -7.980 31.460 1.00 88.31 233 GLU A C 1
ATOM 1764 O O . GLU A 1 233 ? -15.860 -8.668 32.076 1.00 88.31 233 GLU A O 1
ATOM 1769 N N . PRO A 1 234 ? -17.776 -7.492 32.080 1.00 91.88 234 PRO A N 1
ATOM 1770 C CA . PRO A 1 234 ? -18.922 -6.822 31.456 1.00 91.88 234 PRO A CA 1
ATOM 1771 C C . PRO A 1 234 ? -18.663 -5.340 31.142 1.00 91.88 234 PRO A C 1
ATOM 1773 O O . PRO A 1 234 ? -18.138 -4.606 31.977 1.00 91.88 234 PRO A O 1
ATOM 1776 N N . CYS A 1 235 ? -19.112 -4.881 29.969 1.00 92.19 235 CYS A N 1
ATOM 1777 C CA . CYS A 1 235 ? -18.982 -3.474 29.587 1.00 92.19 235 CYS A CA 1
ATOM 1778 C C . CYS A 1 235 ? -19.745 -2.564 30.555 1.00 92.19 235 CYS A C 1
ATOM 1780 O O . CYS A 1 235 ? -20.866 -2.868 30.975 1.00 92.19 235 CYS A O 1
ATOM 1782 N N . SER A 1 236 ? -19.144 -1.423 30.891 1.00 89.75 236 SER A N 1
ATOM 1783 C CA . SER A 1 236 ? -19.719 -0.450 31.815 1.00 89.75 236 SER A CA 1
ATOM 1784 C C . SER A 1 236 ? -19.825 0.936 31.176 1.00 89.75 236 SER A C 1
ATOM 1786 O O . SER A 1 236 ? -19.133 1.254 30.210 1.00 89.75 236 SER A O 1
ATOM 1788 N N . GLY A 1 237 ? -20.731 1.769 31.694 1.00 90.62 237 GLY A N 1
ATOM 1789 C CA . GLY A 1 237 ? -20.891 3.145 31.224 1.00 90.62 237 GLY A CA 1
ATOM 1790 C C . GLY A 1 237 ? -21.221 3.236 29.731 1.00 90.62 237 GLY A C 1
ATOM 1791 O O . GLY A 1 237 ? -22.239 2.713 29.285 1.00 90.62 237 GLY A O 1
ATOM 1792 N N . SER A 1 238 ? -20.376 3.951 28.985 1.00 92.25 238 SER A N 1
ATOM 1793 C CA . SER A 1 238 ? -20.496 4.156 27.535 1.00 92.25 238 SER A CA 1
ATOM 1794 C C . SER A 1 238 ? -19.600 3.233 26.703 1.00 92.25 238 SER A C 1
ATOM 1796 O O . SER A 1 238 ? -19.449 3.483 25.504 1.00 92.25 238 SER A O 1
ATOM 1798 N N . ALA A 1 239 ? -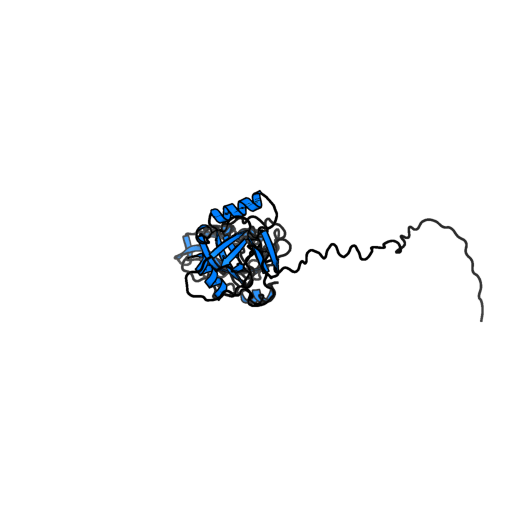18.974 2.231 27.328 1.00 95.88 239 ALA A N 1
ATOM 1799 C CA . ALA A 1 239 ? -18.098 1.296 26.640 1.00 95.88 239 ALA A CA 1
ATOM 1800 C C . ALA A 1 239 ? -18.884 0.431 25.646 1.00 95.88 239 ALA A C 1
ATOM 1802 O O . ALA A 1 239 ? -19.992 -0.026 25.939 1.00 95.88 239 ALA A O 1
ATOM 1803 N N . VAL A 1 240 ? -18.295 0.211 24.475 1.00 96.38 240 VAL A N 1
ATOM 1804 C CA . VAL A 1 240 ? -18.894 -0.544 23.371 1.00 96.38 240 VAL A CA 1
ATOM 1805 C C . VAL A 1 240 ? -18.219 -1.916 23.289 1.00 96.38 240 VAL A C 1
ATOM 1807 O O . VAL A 1 240 ? -16.991 -1.958 23.197 1.00 96.38 240 VAL A O 1
ATOM 1810 N N . PRO A 1 241 ? -18.965 -3.033 23.337 1.00 95.81 241 PRO A N 1
ATOM 1811 C CA . PRO A 1 241 ? -18.377 -4.362 23.199 1.00 95.81 241 PRO A CA 1
ATOM 1812 C C . PRO A 1 241 ? -17.847 -4.581 21.780 1.00 95.81 241 PRO A C 1
ATOM 1814 O O . PRO A 1 241 ? -18.431 -4.101 20.807 1.00 95.81 241 PRO A O 1
ATOM 1817 N N . GLU A 1 242 ? -16.777 -5.355 21.634 1.00 92.50 242 GLU A N 1
ATOM 1818 C CA . GLU A 1 242 ? -16.467 -5.963 20.340 1.00 92.50 242 GLU A CA 1
ATOM 1819 C C . GLU A 1 242 ? -17.375 -7.145 20.031 1.00 92.50 242 GLU A C 1
ATOM 1821 O O . GLU A 1 242 ? -18.061 -7.697 20.896 1.00 92.50 242 GLU A O 1
ATOM 1826 N N . ARG A 1 243 ? -17.341 -7.563 18.768 1.00 85.12 243 ARG A N 1
ATOM 1827 C CA . ARG A 1 243 ? -18.051 -8.747 18.312 1.00 85.12 243 ARG A CA 1
ATOM 1828 C C . ARG A 1 243 ? -17.080 -9.769 17.736 1.00 85.12 243 ARG A C 1
ATOM 1830 O O . ARG A 1 243 ? -16.479 -9.551 16.685 1.00 85.12 243 ARG A O 1
ATOM 1837 N N . VAL A 1 244 ? -16.937 -10.894 18.433 1.00 86.12 244 VAL A N 1
ATOM 1838 C CA . VAL A 1 244 ? -15.963 -11.941 18.100 1.00 86.12 244 VAL A CA 1
ATOM 1839 C C . VAL A 1 244 ? -16.614 -13.321 17.986 1.00 86.12 244 VAL A C 1
ATOM 1841 O O . VAL A 1 244 ? -17.552 -13.642 18.711 1.00 86.12 244 VAL A O 1
ATOM 1844 N N . LEU A 1 245 ? -16.101 -14.146 17.073 1.00 84.62 245 LEU A N 1
ATOM 1845 C CA . LEU A 1 245 ? -16.491 -15.544 16.859 1.00 84.62 245 LEU A CA 1
ATOM 1846 C C . LEU A 1 245 ? -16.030 -16.445 18.013 1.00 84.62 245 LEU A C 1
ATOM 1848 O O . LEU A 1 245 ? -16.690 -17.430 18.342 1.00 84.62 245 LEU A O 1
ATOM 1852 N N . PHE A 1 246 ? -14.884 -16.120 18.612 1.00 80.25 246 PHE A N 1
ATOM 1853 C CA . PHE A 1 246 ? -14.289 -16.831 19.739 1.00 80.25 246 PHE A CA 1
ATOM 1854 C C . PHE A 1 246 ? -13.365 -15.902 20.535 1.00 80.25 246 PHE A C 1
ATOM 1856 O O . PHE A 1 246 ? -12.895 -14.889 20.025 1.00 80.25 246 PHE A O 1
ATOM 1863 N N . GLY A 1 247 ? -13.071 -16.279 21.780 1.00 81.50 247 GLY A N 1
ATOM 1864 C CA . GLY A 1 247 ? -12.224 -15.500 22.686 1.00 81.50 247 GLY A CA 1
ATOM 1865 C C . GLY A 1 247 ? -13.015 -14.666 23.693 1.00 81.50 247 GLY A C 1
ATOM 1866 O O . GLY A 1 247 ? -14.240 -14.750 23.772 1.00 81.50 247 GLY A O 1
ATOM 1867 N N . ALA A 1 248 ? -12.286 -13.913 24.516 1.00 84.62 248 ALA A N 1
ATOM 1868 C CA . ALA A 1 248 ? -12.876 -12.985 25.473 1.00 84.62 248 ALA A CA 1
ATOM 1869 C C . ALA A 1 248 ? -13.318 -11.704 24.757 1.00 84.62 248 ALA A C 1
ATOM 1871 O O . ALA A 1 248 ? -12.575 -11.186 23.928 1.00 84.62 248 ALA A O 1
ATOM 1872 N N . VAL A 1 249 ? -14.502 -11.197 25.102 1.00 90.50 249 VAL A N 1
ATOM 1873 C CA . VAL A 1 249 ? -15.014 -9.924 24.583 1.00 90.50 249 VAL A CA 1
ATOM 1874 C C . VAL A 1 249 ? -14.373 -8.769 25.347 1.00 90.50 249 VAL A C 1
ATOM 1876 O O . VAL A 1 249 ? -14.377 -8.736 26.583 1.00 90.50 249 VAL A O 1
ATOM 1879 N N . ARG A 1 250 ? -13.845 -7.807 24.595 1.00 92.56 250 ARG A N 1
ATOM 1880 C CA . ARG A 1 250 ? -13.357 -6.520 25.091 1.00 92.56 250 ARG A CA 1
ATOM 1881 C C . ARG A 1 250 ? -14.403 -5.422 24.932 1.00 92.56 250 ARG A C 1
ATOM 1883 O O . ARG A 1 250 ? -15.229 -5.436 24.023 1.00 92.56 250 ARG A O 1
ATOM 1890 N N . CYS A 1 251 ? -14.314 -4.433 25.804 1.00 96.00 251 CYS A N 1
ATOM 1891 C CA . CYS A 1 251 ? -15.168 -3.263 25.869 1.00 96.00 251 CYS A CA 1
ATOM 1892 C C . CYS A 1 251 ? -14.315 -2.019 25.639 1.00 96.00 251 CYS A C 1
ATOM 1894 O O . CYS A 1 251 ? -13.349 -1.785 26.358 1.00 96.00 251 CYS A O 1
ATOM 1896 N N . PHE A 1 252 ? -14.669 -1.220 24.641 1.00 96.25 252 PHE A N 1
ATOM 1897 C CA . PHE A 1 252 ? -13.885 -0.072 24.201 1.00 96.25 252 PHE A CA 1
ATOM 1898 C C . PHE A 1 252 ? -14.541 1.216 24.686 1.00 96.25 252 PHE A C 1
ATOM 1900 O O . PHE A 1 252 ? -15.704 1.487 24.377 1.00 96.25 252 PHE A O 1
ATOM 1907 N N . GLU A 1 253 ? -13.803 2.018 25.445 1.00 96.56 253 GLU A N 1
ATOM 1908 C CA . GLU A 1 253 ? -14.292 3.287 25.969 1.00 96.56 253 GLU A CA 1
ATOM 1909 C C . GLU A 1 253 ? -14.102 4.407 24.939 1.00 96.56 253 GLU A C 1
ATOM 1911 O O . GLU A 1 253 ? -12.966 4.694 24.551 1.00 96.56 253 GLU A O 1
ATOM 1916 N N . PRO A 1 254 ? -15.179 5.073 24.488 1.00 96.00 254 PRO A N 1
ATOM 1917 C CA . PRO A 1 254 ? -15.066 6.193 23.565 1.00 96.00 254 PRO A CA 1
ATOM 1918 C C . PRO A 1 254 ? -14.496 7.428 24.265 1.00 96.00 254 PRO A C 1
ATOM 1920 O O . PRO A 1 254 ? -14.925 7.789 25.363 1.00 96.00 254 PRO A O 1
ATOM 1923 N N . ILE A 1 255 ? -13.594 8.138 23.591 1.00 93.88 255 ILE A N 1
ATOM 1924 C CA . ILE A 1 255 ? -13.164 9.481 23.979 1.00 93.88 255 ILE A CA 1
ATOM 1925 C C . ILE A 1 255 ? -13.360 10.455 22.816 1.00 93.88 255 ILE A C 1
ATOM 1927 O O . ILE A 1 255 ? -13.042 10.162 21.667 1.00 93.88 255 ILE A O 1
ATOM 1931 N N . GLY A 1 256 ? -13.880 11.641 23.130 1.00 89.19 256 GLY A N 1
ATOM 1932 C CA . GLY A 1 256 ? -14.130 12.679 22.136 1.00 89.19 256 GLY A CA 1
ATOM 1933 C C . GLY A 1 256 ? -15.389 12.434 21.303 1.00 89.19 256 GLY A C 1
ATOM 1934 O O . GLY A 1 256 ? -16.382 11.884 21.780 1.00 89.19 256 GLY A O 1
ATOM 1935 N N . GLU A 1 257 ? -15.361 12.939 20.074 1.00 90.88 257 GLU A N 1
ATOM 1936 C CA . GLU A 1 257 ? -16.480 12.887 19.137 1.00 90.88 257 GLU A CA 1
ATOM 1937 C C . GLU A 1 257 ? -16.559 11.532 18.422 1.00 90.88 257 GLU A C 1
ATOM 1939 O O . GLU A 1 257 ? -15.541 10.900 18.131 1.00 90.88 257 GLU A O 1
ATOM 1944 N N . ARG A 1 258 ? -17.790 11.097 18.131 1.00 94.81 258 ARG A N 1
ATOM 1945 C CA . ARG A 1 258 ? -18.058 9.982 17.222 1.00 94.81 258 ARG A CA 1
ATOM 1946 C C . ARG A 1 258 ? -18.417 10.533 15.855 1.00 94.81 258 ARG A C 1
ATOM 1948 O O . ARG A 1 258 ? -19.378 11.289 15.741 1.00 94.81 258 ARG A O 1
ATOM 1955 N N . PHE A 1 259 ? -17.688 10.105 14.837 1.00 96.00 259 PHE A N 1
ATOM 1956 C CA . PHE A 1 259 ? -17.911 10.523 13.461 1.00 96.00 259 PHE A CA 1
ATOM 1957 C C . PHE A 1 259 ? -18.755 9.485 12.735 1.00 96.00 259 PHE A C 1
ATOM 1959 O O . PHE A 1 259 ? -18.505 8.285 12.870 1.00 96.00 259 PHE A O 1
ATOM 1966 N N . ALA A 1 260 ? -19.738 9.925 11.950 1.00 95.94 260 ALA A N 1
ATOM 1967 C CA . ALA A 1 260 ? -20.376 9.041 10.984 1.00 95.94 260 ALA A CA 1
ATOM 1968 C C . ALA A 1 260 ? -19.376 8.745 9.861 1.00 95.94 260 ALA A C 1
ATOM 1970 O O . ALA A 1 260 ? -18.708 9.658 9.387 1.00 95.94 260 ALA A O 1
ATOM 1971 N N . HIS A 1 261 ? -19.266 7.484 9.433 1.00 93.62 261 HIS A N 1
ATOM 1972 C CA . HIS A 1 261 ? -18.285 7.065 8.420 1.00 93.62 261 HIS A CA 1
ATOM 1973 C C . HIS A 1 261 ? -18.266 7.946 7.160 1.00 93.62 261 HIS A C 1
ATOM 1975 O O . HIS A 1 261 ? -17.183 8.279 6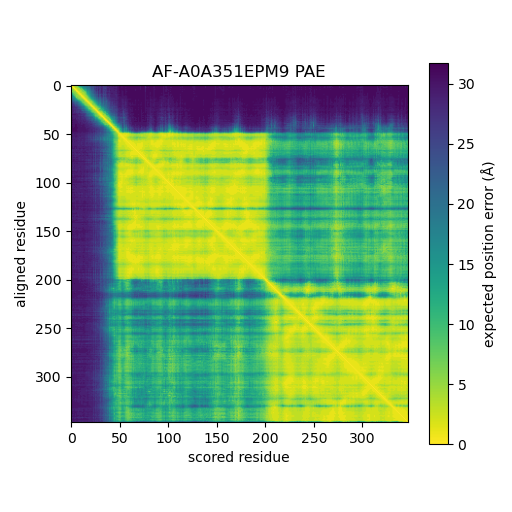.688 1.00 93.62 261 HIS A O 1
ATOM 1981 N N . ILE A 1 262 ? -19.431 8.386 6.674 1.00 94.44 262 ILE A N 1
ATOM 1982 C CA . ILE A 1 262 ? -19.561 9.227 5.475 1.00 94.44 262 ILE A CA 1
ATOM 1983 C C . ILE A 1 262 ? -18.874 10.597 5.591 1.00 94.44 262 ILE A C 1
ATOM 1985 O O . ILE A 1 262 ? -18.514 11.199 4.583 1.00 94.44 262 ILE A O 1
ATOM 1989 N N . ASP A 1 263 ? -18.655 11.078 6.816 1.00 95.50 263 ASP A N 1
ATOM 1990 C CA . ASP A 1 263 ? -17.971 12.347 7.072 1.00 95.50 263 ASP A CA 1
ATOM 1991 C C . ASP A 1 263 ? -16.444 12.177 7.153 1.00 95.50 263 ASP A C 1
ATOM 1993 O O . ASP A 1 263 ? -15.706 13.157 7.097 1.00 95.50 263 ASP A O 1
ATOM 1997 N N . VAL A 1 264 ? -15.948 10.946 7.324 1.00 95.81 264 VAL A N 1
ATOM 1998 C CA . VAL A 1 264 ? -14.537 10.669 7.656 1.00 95.81 264 VAL A CA 1
ATOM 1999 C C . VAL A 1 264 ? -13.835 9.687 6.715 1.00 95.81 264 VAL A C 1
ATOM 2001 O O . VAL A 1 264 ? -12.604 9.606 6.734 1.00 95.81 264 VAL A O 1
ATOM 2004 N N . VAL A 1 265 ? -14.573 8.983 5.856 1.00 96.50 265 VAL A N 1
ATOM 2005 C CA . VAL A 1 265 ? -14.051 8.034 4.863 1.00 96.50 265 VAL A CA 1
ATOM 2006 C C . VAL A 1 265 ? -14.490 8.467 3.465 1.00 96.50 265 VAL A C 1
ATOM 2008 O O . VAL A 1 265 ? -15.674 8.603 3.192 1.00 96.50 265 VAL A O 1
ATOM 2011 N N . GLN A 1 266 ? -13.526 8.687 2.567 1.00 96.19 266 GLN A N 1
ATOM 2012 C CA . GLN A 1 266 ? -13.792 9.043 1.167 1.00 96.19 266 GLN A CA 1
ATOM 2013 C C . GLN A 1 266 ? -14.088 7.817 0.303 1.00 96.19 266 GLN A C 1
ATOM 2015 O O . GLN A 1 266 ? -14.897 7.882 -0.617 1.00 96.19 266 GLN A O 1
ATOM 2020 N N . SER A 1 267 ? -13.369 6.724 0.549 1.00 95.06 267 SER A N 1
ATOM 2021 C CA . SER A 1 267 ? -13.598 5.433 -0.094 1.00 95.06 267 SER A CA 1
ATOM 2022 C C . SER A 1 267 ? -12.964 4.318 0.728 1.00 95.06 267 SER A C 1
ATOM 2024 O O . SER A 1 267 ? -12.042 4.564 1.510 1.00 95.06 267 SER A O 1
ATOM 2026 N N . ALA A 1 268 ? -13.449 3.097 0.542 1.00 94.12 268 ALA A N 1
ATOM 2027 C CA . ALA A 1 268 ? -12.908 1.901 1.165 1.00 94.12 268 ALA A CA 1
ATOM 2028 C C . ALA A 1 268 ? -12.826 0.744 0.165 1.00 94.12 268 ALA A C 1
ATOM 2030 O O . ALA A 1 268 ? -13.666 0.616 -0.727 1.00 94.12 268 ALA A O 1
ATOM 2031 N N . ARG A 1 269 ? -11.851 -0.147 0.327 1.00 91.75 269 ARG A N 1
ATOM 2032 C CA . ARG A 1 269 ? -11.767 -1.388 -0.455 1.00 91.75 269 ARG A CA 1
ATOM 2033 C C . ARG A 1 269 ? -11.215 -2.529 0.385 1.00 91.75 269 ARG A C 1
ATOM 2035 O O . ARG A 1 269 ? -10.364 -2.318 1.246 1.00 91.75 269 ARG A O 1
ATOM 2042 N N . ALA A 1 270 ? -11.707 -3.737 0.128 1.00 88.44 270 ALA A N 1
ATOM 2043 C CA . ALA A 1 270 ? -11.112 -4.938 0.690 1.00 88.44 270 ALA A CA 1
ATOM 2044 C C . ALA A 1 270 ? -9.753 -5.180 0.027 1.00 88.44 270 ALA A C 1
ATOM 2046 O O . ALA A 1 270 ? -9.619 -5.060 -1.191 1.00 88.44 270 ALA A O 1
ATOM 2047 N N . VAL A 1 271 ? -8.756 -5.497 0.843 1.00 80.00 271 VAL A N 1
ATOM 2048 C CA . VAL A 1 271 ? -7.380 -5.762 0.420 1.00 80.00 271 VAL A CA 1
ATOM 2049 C C . VAL A 1 271 ? -6.832 -6.966 1.177 1.00 80.00 271 VAL A C 1
ATOM 2051 O O . VAL A 1 271 ? -7.424 -7.440 2.150 1.00 80.00 271 VAL A O 1
ATOM 2054 N N . SER A 1 272 ? -5.676 -7.453 0.743 1.00 73.69 272 SER A N 1
ATOM 2055 C CA . SER A 1 272 ? -4.869 -8.394 1.511 1.00 73.69 272 SER A CA 1
ATOM 2056 C C . SER A 1 272 ? -3.689 -7.637 2.112 1.00 73.69 272 SER A C 1
ATOM 2058 O O . SER A 1 272 ? -2.957 -6.972 1.391 1.00 73.69 272 SER A O 1
ATOM 2060 N N . LEU A 1 273 ? -3.485 -7.755 3.422 1.00 74.19 273 LEU A N 1
ATOM 2061 C CA . LEU A 1 273 ? -2.315 -7.226 4.120 1.00 74.19 273 LEU A CA 1
ATOM 2062 C C . LEU A 1 273 ? -1.616 -8.377 4.838 1.00 74.19 273 LEU A C 1
ATOM 2064 O O . LEU A 1 273 ? -2.226 -9.026 5.685 1.00 74.19 273 LEU A O 1
ATOM 2068 N N . ASN A 1 274 ? -0.345 -8.639 4.526 1.00 73.19 274 ASN A N 1
ATOM 2069 C CA . ASN A 1 274 ? 0.437 -9.714 5.156 1.00 73.19 274 ASN A CA 1
ATOM 2070 C C . ASN A 1 274 ? -0.297 -11.072 5.139 1.00 73.19 274 ASN A C 1
ATOM 2072 O O . ASN A 1 274 ? -0.316 -11.807 6.130 1.00 73.19 274 ASN A O 1
ATOM 2076 N N . ARG A 1 275 ? -0.933 -11.388 4.000 1.00 71.25 275 ARG A N 1
ATOM 2077 C CA . ARG A 1 275 ? -1.749 -12.598 3.769 1.00 71.25 275 ARG A CA 1
ATOM 2078 C C . ARG A 1 275 ? -3.010 -12.702 4.639 1.00 71.25 275 ARG A C 1
ATOM 2080 O O . ARG A 1 275 ? -3.534 -13.798 4.830 1.00 71.25 275 ARG A O 1
ATOM 2087 N N . GLN A 1 276 ? -3.497 -11.583 5.171 1.00 75.94 276 GLN A N 1
ATOM 2088 C CA . GLN A 1 276 ? -4.738 -11.503 5.939 1.00 75.94 276 GLN A CA 1
ATOM 2089 C C . GLN A 1 276 ? -5.735 -10.567 5.250 1.00 75.94 276 GLN A C 1
ATOM 2091 O O . GLN A 1 276 ? -5.325 -9.521 4.738 1.00 75.94 276 GLN A O 1
ATOM 2096 N N . PRO A 1 277 ? -7.040 -10.890 5.266 1.00 82.19 277 PRO A N 1
ATOM 2097 C CA . PRO A 1 277 ? -8.070 -9.952 4.845 1.00 82.19 277 PRO A CA 1
ATOM 2098 C C . PRO A 1 277 ? -8.011 -8.657 5.663 1.00 82.19 277 PRO A C 1
ATOM 2100 O O . PRO A 1 277 ? -7.897 -8.673 6.893 1.00 82.19 277 PRO A O 1
ATOM 2103 N N . ALA A 1 278 ? -8.090 -7.532 4.967 1.00 86.06 278 ALA A N 1
ATOM 2104 C CA . ALA A 1 278 ? -8.024 -6.196 5.536 1.00 86.06 278 ALA A CA 1
ATOM 2105 C C . ALA A 1 278 ? -8.891 -5.227 4.722 1.00 86.06 278 ALA A C 1
ATOM 2107 O O . ALA A 1 278 ? -9.387 -5.557 3.645 1.00 86.06 278 ALA A O 1
ATOM 2108 N N . VAL A 1 279 ? -9.073 -4.014 5.236 1.00 88.12 279 VAL A N 1
ATOM 2109 C CA . VAL A 1 279 ? -9.779 -2.933 4.548 1.00 88.12 279 VAL A CA 1
ATOM 2110 C C . VAL A 1 279 ? -8.865 -1.723 4.455 1.00 88.12 279 VAL A C 1
ATOM 2112 O O . VAL A 1 279 ? -8.442 -1.186 5.474 1.00 88.12 279 VAL A O 1
ATOM 2115 N N . GLU A 1 280 ? -8.569 -1.279 3.239 1.00 88.06 280 GLU A N 1
ATOM 2116 C CA . GLU A 1 280 ? -7.937 0.017 3.004 1.00 88.06 280 GLU A CA 1
ATOM 2117 C C . GLU A 1 280 ? -9.009 1.106 2.964 1.00 88.06 280 GLU A C 1
ATOM 2119 O O . GLU A 1 280 ? -10.025 0.961 2.283 1.00 88.06 280 GLU A O 1
ATOM 2124 N N . LEU A 1 281 ? -8.761 2.205 3.673 1.00 90.31 281 LEU A N 1
ATOM 2125 C CA . LEU A 1 281 ? -9.589 3.401 3.721 1.00 90.31 281 LEU A CA 1
ATOM 2126 C C . LEU A 1 281 ? -8.813 4.583 3.150 1.00 90.31 281 LEU A C 1
ATOM 2128 O O . LEU A 1 281 ? -7.696 4.857 3.587 1.00 90.31 281 LEU A O 1
ATOM 2132 N N . GLN A 1 282 ? -9.438 5.338 2.254 1.00 92.00 282 GLN A N 1
ATOM 2133 C CA . GLN A 1 282 ? -9.023 6.697 1.930 1.00 92.00 282 GLN A CA 1
ATOM 2134 C C . GLN A 1 282 ? -9.661 7.647 2.952 1.00 92.00 282 GLN A C 1
ATOM 2136 O O . GLN A 1 282 ? -10.883 7.807 2.998 1.00 92.00 282 GLN A O 1
ATOM 2141 N N . MET A 1 283 ? -8.841 8.269 3.792 1.00 94.06 283 MET A N 1
ATOM 2142 C CA . MET A 1 283 ? -9.277 9.149 4.873 1.00 94.06 283 MET A CA 1
ATOM 2143 C C . MET A 1 283 ? -9.759 10.501 4.338 1.00 94.06 283 MET A C 1
ATOM 2145 O O . MET A 1 283 ? -9.070 11.157 3.553 1.00 94.06 283 MET A O 1
ATOM 2149 N N . ALA A 1 284 ? -10.905 10.976 4.828 1.00 96.12 284 ALA A N 1
ATOM 2150 C CA . ALA A 1 284 ? -11.340 12.351 4.600 1.00 96.12 284 ALA A CA 1
ATOM 2151 C C . ALA A 1 284 ? -10.504 13.352 5.432 1.00 96.12 284 ALA A C 1
ATOM 2153 O O . ALA A 1 284 ? -9.829 12.958 6.394 1.00 96.12 284 ALA A O 1
ATOM 2154 N N . PRO A 1 285 ? -10.493 14.656 5.079 1.00 95.38 285 PRO A N 1
ATOM 2155 C CA . PRO A 1 285 ? -9.784 15.692 5.837 1.00 95.38 285 PRO A CA 1
ATOM 2156 C C . PRO A 1 285 ? -10.070 15.684 7.345 1.00 95.38 285 PRO A C 1
ATOM 2158 O O . PRO A 1 285 ? -9.161 15.912 8.139 1.00 95.38 285 PRO A O 1
ATOM 2161 N N . GLU A 1 286 ? -11.300 15.373 7.734 1.00 95.06 286 GLU A N 1
ATOM 2162 C CA . GLU A 1 286 ? -11.790 15.344 9.108 1.00 95.06 286 GLU A CA 1
ATOM 2163 C C . GLU A 1 286 ? -11.063 14.271 9.931 1.00 95.06 286 GLU A C 1
ATOM 2165 O O . GLU A 1 286 ? -10.502 14.572 10.988 1.00 95.06 286 GLU A O 1
ATOM 2170 N N . LEU A 1 287 ? -10.964 13.044 9.404 1.00 94.25 287 LEU A N 1
ATOM 2171 C CA . LEU A 1 287 ? -10.233 11.952 10.054 1.00 94.25 287 LEU A CA 1
ATOM 2172 C C . LEU A 1 287 ? -8.740 12.257 10.162 1.00 94.25 287 LEU A C 1
ATOM 2174 O O . LEU A 1 287 ? -8.121 12.029 11.201 1.00 94.25 287 LEU A O 1
ATOM 2178 N N . ARG A 1 288 ? -8.158 12.835 9.107 1.00 93.38 288 ARG A N 1
ATOM 2179 C CA . ARG A 1 288 ? -6.750 13.252 9.123 1.00 93.38 288 ARG A CA 1
ATOM 2180 C C . ARG A 1 288 ? -6.495 14.341 10.154 1.00 93.38 288 ARG A C 1
ATOM 2182 O O . ARG A 1 288 ? -5.468 14.308 10.822 1.00 93.38 288 ARG A O 1
ATOM 2189 N N . SER A 1 289 ? -7.420 15.286 10.305 1.00 93.81 289 SER A N 1
ATOM 2190 C CA . SER A 1 289 ? -7.321 16.336 11.317 1.00 93.81 289 SER A CA 1
ATOM 2191 C C . 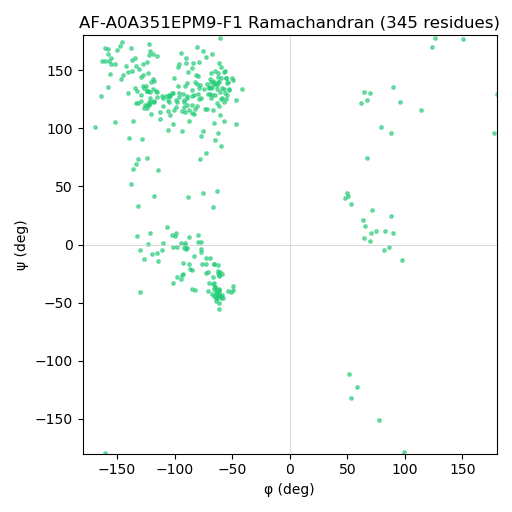SER A 1 289 ? -7.404 15.762 12.730 1.00 93.81 289 SER A C 1
ATOM 2193 O O . SER A 1 289 ? -6.669 16.221 13.602 1.00 93.81 289 SER A O 1
ATOM 2195 N N . LEU A 1 290 ? -8.253 14.756 12.963 1.00 92.94 290 LEU A N 1
ATOM 2196 C CA . LEU A 1 290 ? -8.315 14.049 14.244 1.00 92.94 290 LEU A CA 1
ATOM 2197 C C . LEU A 1 290 ? -6.980 13.363 14.564 1.00 92.94 290 LEU A C 1
ATOM 2199 O O . LEU A 1 290 ? -6.415 13.581 15.636 1.00 92.94 290 LEU A O 1
ATOM 2203 N N . ILE A 1 291 ? -6.444 12.590 13.616 1.00 93.81 291 ILE A N 1
ATOM 2204 C CA . ILE A 1 291 ? -5.180 11.863 13.794 1.00 93.81 291 ILE A CA 1
ATOM 2205 C C . ILE A 1 291 ? -4.011 12.841 13.974 1.00 93.81 291 ILE A C 1
ATOM 2207 O O . ILE A 1 291 ? -3.207 12.701 14.894 1.00 93.81 291 ILE A O 1
ATOM 2211 N N . GLY A 1 292 ? -3.938 13.871 13.130 1.00 94.25 292 GLY A N 1
ATOM 2212 C CA . GLY A 1 292 ? -2.926 14.922 13.211 1.00 94.25 292 GLY A CA 1
ATOM 2213 C C . GLY A 1 292 ? -2.988 15.694 14.526 1.00 94.25 292 GLY A C 1
ATOM 2214 O O . GLY A 1 292 ? -1.952 15.960 15.128 1.00 94.25 292 GLY A O 1
ATOM 2215 N N . GLY A 1 293 ? -4.193 16.002 15.012 1.00 94.75 293 GLY A N 1
ATOM 2216 C CA . GLY A 1 293 ? -4.401 16.651 16.304 1.00 94.75 293 GLY A CA 1
ATOM 2217 C C . GLY A 1 293 ? -3.889 15.813 17.477 1.00 94.75 293 GLY A C 1
ATOM 2218 O O . GLY A 1 293 ? -3.267 16.365 18.383 1.00 94.75 293 GLY A O 1
ATOM 2219 N N . HIS A 1 294 ? -4.084 14.490 17.434 1.00 94.56 294 HIS A N 1
ATOM 2220 C CA . HIS A 1 294 ? -3.536 13.575 18.436 1.00 94.56 294 HIS A CA 1
ATOM 2221 C C . HIS A 1 294 ? -2.004 13.626 18.463 1.00 94.56 294 HIS A C 1
ATOM 2223 O O . HIS A 1 294 ? -1.417 13.937 19.499 1.00 94.56 294 HIS A O 1
ATOM 2229 N N . PHE A 1 295 ? -1.354 13.397 17.317 1.00 94.69 295 PHE A N 1
ATOM 2230 C CA . PHE A 1 295 ? 0.111 13.339 17.246 1.00 94.69 295 PHE A CA 1
ATOM 2231 C C . PHE A 1 295 ? 0.800 14.704 17.376 1.00 94.69 295 PHE A C 1
ATOM 2233 O O . PHE A 1 295 ? 1.986 14.775 17.685 1.00 94.69 295 PHE A O 1
ATOM 2240 N N . ALA A 1 296 ? 0.068 15.807 17.203 1.00 95.75 296 ALA A N 1
ATOM 2241 C CA . ALA A 1 296 ? 0.551 17.136 17.568 1.00 95.75 296 ALA A CA 1
ATOM 2242 C C . ALA A 1 296 ? 0.583 17.358 19.093 1.00 95.75 296 ALA A C 1
ATOM 2244 O O . ALA A 1 296 ? 1.326 18.216 19.571 1.00 95.75 296 ALA A O 1
ATOM 2245 N N . ALA A 1 297 ? -0.232 16.620 19.854 1.00 95.38 297 ALA A N 1
ATOM 2246 C CA . ALA A 1 297 ? -0.347 16.752 21.303 1.00 95.38 297 ALA A CA 1
ATOM 2247 C C . ALA A 1 297 ? 0.483 15.716 22.080 1.00 95.38 297 ALA A C 1
ATOM 2249 O O . ALA A 1 297 ? 0.879 15.984 23.216 1.00 95.38 297 ALA A O 1
ATOM 2250 N N . THR A 1 298 ? 0.730 14.535 21.509 1.00 93.75 298 THR A N 1
ATOM 2251 C CA . THR A 1 298 ? 1.434 13.431 22.174 1.00 93.75 298 THR A CA 1
ATOM 2252 C C . THR A 1 298 ? 2.100 12.483 21.173 1.00 93.75 298 THR A C 1
ATOM 2254 O O . THR A 1 298 ? 1.665 12.371 20.035 1.00 93.75 298 THR A O 1
ATOM 2257 N N . GLU A 1 299 ? 3.141 11.774 21.611 1.00 88.06 299 GLU A N 1
ATOM 2258 C CA . GLU A 1 299 ? 3.776 10.678 20.858 1.00 88.06 299 GLU A CA 1
ATOM 2259 C C . GLU A 1 299 ? 3.155 9.307 21.178 1.00 88.06 299 GLU A C 1
ATOM 2261 O O . GLU A 1 299 ? 3.586 8.284 20.648 1.00 88.06 299 GLU A O 1
ATOM 2266 N N . ASN A 1 300 ? 2.155 9.267 22.064 1.00 90.00 300 ASN A N 1
ATOM 2267 C CA . ASN A 1 300 ? 1.482 8.025 22.416 1.00 90.00 300 ASN A CA 1
ATOM 2268 C C . ASN A 1 300 ? 0.737 7.442 21.203 1.00 90.00 300 ASN A C 1
ATOM 2270 O O . ASN A 1 300 ? 0.237 8.196 20.369 1.00 90.00 300 ASN A O 1
ATOM 2274 N N . PRO A 1 301 ? 0.600 6.108 21.116 1.00 89.00 301 PRO A N 1
ATOM 2275 C CA . PRO A 1 301 ? -0.206 5.501 20.072 1.00 89.00 301 PRO A CA 1
ATOM 2276 C C . PRO A 1 301 ? -1.683 5.911 20.157 1.00 89.00 301 PRO A C 1
ATOM 2278 O O . PRO A 1 301 ? -2.282 5.919 21.235 1.00 89.00 301 PRO A O 1
ATOM 2281 N N . LEU A 1 302 ? -2.289 6.154 18.999 1.00 91.44 302 LEU A N 1
ATOM 2282 C CA . LEU A 1 302 ? -3.707 6.462 18.842 1.00 91.44 302 LEU A CA 1
ATOM 2283 C C . LEU A 1 302 ? -4.479 5.192 18.486 1.00 91.44 302 LEU A C 1
ATOM 2285 O O . LEU A 1 302 ? -4.157 4.541 17.502 1.00 91.44 302 LEU A O 1
ATOM 2289 N N . VAL A 1 303 ? -5.539 4.867 19.222 1.00 92.06 303 VAL A N 1
ATOM 2290 C CA . VAL A 1 303 ? -6.448 3.768 18.865 1.00 92.06 303 VAL A CA 1
ATOM 2291 C C . VAL A 1 303 ? -7.748 4.345 18.312 1.00 92.06 303 VAL A C 1
ATOM 2293 O O . VAL A 1 303 ? -8.362 5.208 18.942 1.00 92.06 303 VAL A O 1
ATOM 2296 N N . ILE A 1 304 ? -8.171 3.869 17.142 1.00 92.88 304 ILE A N 1
ATOM 2297 C CA . ILE A 1 304 ? -9.416 4.277 16.482 1.00 92.88 304 ILE A CA 1
ATOM 2298 C C . ILE A 1 304 ? -10.313 3.054 16.362 1.00 92.88 304 ILE A C 1
ATOM 2300 O O . ILE A 1 304 ? -9.906 2.072 15.762 1.00 92.88 304 ILE A O 1
ATOM 2304 N N . ALA A 1 305 ? -11.526 3.103 16.901 1.00 93.56 305 ALA A N 1
ATOM 2305 C CA . ALA A 1 305 ? -12.521 2.055 16.725 1.00 93.56 305 ALA A CA 1
ATOM 2306 C C . ALA A 1 305 ? -13.381 2.320 15.485 1.00 93.56 305 ALA A C 1
ATOM 2308 O O . ALA A 1 305 ? -13.807 3.452 15.247 1.00 93.56 305 ALA A O 1
ATOM 2309 N N . ILE A 1 306 ? -13.663 1.256 14.734 1.00 94.00 306 ILE A N 1
ATOM 2310 C CA . ILE A 1 306 ? -14.735 1.199 13.742 1.00 94.00 306 ILE A CA 1
ATOM 2311 C C . ILE A 1 306 ? -15.872 0.388 14.357 1.00 94.00 306 ILE A C 1
ATOM 2313 O O . ILE A 1 306 ? -15.751 -0.818 14.594 1.00 94.00 306 ILE A O 1
ATOM 2317 N N . GLU A 1 307 ? -16.972 1.076 14.635 1.00 94.62 307 GLU A N 1
ATOM 2318 C CA . GLU A 1 307 ? -18.178 0.520 15.233 1.00 94.62 307 GLU A CA 1
ATOM 2319 C C . GLU A 1 307 ? -19.242 0.306 14.157 1.00 94.62 307 GLU A C 1
ATOM 2321 O O . GLU A 1 307 ? -19.553 1.229 13.403 1.00 94.62 307 GLU A O 1
ATOM 2326 N N . VAL A 1 308 ? -19.825 -0.894 14.121 1.00 94.06 308 VAL A N 1
ATOM 2327 C CA . VAL A 1 308 ? -20.970 -1.244 13.274 1.00 94.06 308 VAL A CA 1
ATOM 2328 C C . VAL A 1 308 ? -22.106 -1.727 14.170 1.00 94.06 308 VAL A C 1
ATOM 2330 O O . VAL A 1 308 ? -21.952 -2.706 14.900 1.00 94.06 308 VAL A O 1
ATOM 2333 N N . ASP A 1 309 ? -23.247 -1.038 14.123 1.00 92.69 309 ASP A N 1
ATOM 2334 C CA . ASP A 1 309 ? -24.468 -1.371 14.876 1.00 92.69 309 ASP A CA 1
ATOM 2335 C C . ASP A 1 309 ? -24.251 -1.627 16.379 1.00 92.69 309 ASP A C 1
ATOM 2337 O O . ASP A 1 309 ? -24.800 -2.570 16.954 1.00 92.69 309 ASP A O 1
ATOM 2341 N N . GLY A 1 310 ? -23.456 -0.775 17.034 1.00 92.38 310 GLY A N 1
ATOM 2342 C CA . GLY A 1 310 ? -23.217 -0.867 18.476 1.00 92.38 310 GLY A CA 1
ATOM 2343 C C . GLY A 1 310 ? -22.150 -1.880 18.885 1.00 92.38 310 GLY A C 1
ATOM 2344 O O . GLY A 1 310 ? -22.040 -2.179 20.073 1.00 92.38 310 GLY A O 1
ATOM 2345 N N . PHE A 1 311 ? -21.377 -2.408 17.932 1.00 93.75 311 PHE A N 1
ATOM 2346 C CA . PHE A 1 311 ? -20.251 -3.292 18.208 1.00 93.75 311 PHE A CA 1
ATOM 2347 C C . PHE A 1 311 ? -18.975 -2.801 17.539 1.00 93.75 311 PHE A C 1
ATOM 2349 O O . PHE A 1 311 ? -18.981 -2.442 16.361 1.00 93.75 311 PHE A O 1
ATOM 2356 N N . VAL A 1 312 ? -17.859 -2.844 18.263 1.00 93.12 312 VAL A N 1
ATOM 2357 C CA . VAL A 1 312 ? -16.537 -2.606 17.675 1.00 93.12 312 VAL A CA 1
ATOM 2358 C C . VAL A 1 312 ? -16.157 -3.809 16.816 1.00 93.12 312 VAL A C 1
ATOM 2360 O O . VAL A 1 312 ? -16.017 -4.926 17.312 1.00 93.12 312 VAL A O 1
ATOM 2363 N N . VAL A 1 313 ? -16.002 -3.579 15.514 1.00 89.88 313 VAL A N 1
ATOM 2364 C CA . VAL A 1 313 ? -15.569 -4.607 14.554 1.00 89.88 313 VAL A CA 1
ATOM 2365 C C . VAL A 1 313 ? -14.048 -4.688 14.528 1.00 89.88 313 VAL A C 1
ATOM 2367 O O . VAL A 1 313 ? -13.469 -5.764 14.426 1.00 89.88 313 VAL A O 1
ATOM 2370 N N . THR A 1 314 ? -13.390 -3.537 14.633 1.00 87.44 314 THR A N 1
ATOM 2371 C CA . THR A 1 314 ? -11.934 -3.431 14.665 1.00 87.44 314 THR A CA 1
ATOM 2372 C C . THR A 1 314 ? -11.526 -2.135 15.356 1.00 87.44 314 THR A C 1
ATOM 2374 O O . THR A 1 314 ? -12.238 -1.132 15.280 1.00 87.44 314 THR A O 1
ATOM 2377 N N . ALA A 1 315 ? -10.395 -2.165 16.058 1.00 88.94 315 ALA A N 1
ATOM 2378 C CA . ALA A 1 315 ? -9.848 -1.028 16.791 1.00 88.94 315 ALA A CA 1
ATOM 2379 C C . ALA A 1 315 ? -8.346 -0.879 16.508 1.00 88.94 315 ALA A C 1
ATOM 2381 O O . ALA A 1 315 ? -7.521 -1.189 17.373 1.00 88.94 315 ALA A O 1
ATOM 2382 N N . PRO A 1 316 ? -7.971 -0.488 15.279 1.00 84.19 316 PRO A N 1
ATOM 2383 C CA . PRO A 1 316 ? -6.584 -0.263 14.909 1.00 84.19 316 PRO A CA 1
ATOM 2384 C C . PRO A 1 316 ? -5.838 0.697 15.844 1.00 84.19 316 PRO A C 1
ATOM 2386 O O . PRO A 1 316 ? -6.317 1.797 16.125 1.00 84.19 316 PRO A O 1
ATOM 2389 N N . GLN A 1 317 ? -4.621 0.320 16.242 1.00 85.12 317 GLN A N 1
ATOM 2390 C CA . GLN A 1 317 ? -3.674 1.203 16.920 1.00 85.12 317 GLN A CA 1
ATOM 2391 C C . GLN A 1 317 ? -2.646 1.770 15.934 1.00 85.12 317 GLN A C 1
ATOM 2393 O O . GLN A 1 317 ? -1.845 1.040 15.356 1.00 85.12 317 GLN A O 1
ATOM 2398 N N . LEU A 1 318 ? -2.629 3.089 15.792 1.00 85.25 318 LEU A N 1
ATOM 2399 C CA . LEU A 1 318 ? -1.632 3.877 15.084 1.00 85.25 318 LEU A CA 1
ATOM 2400 C C . LEU A 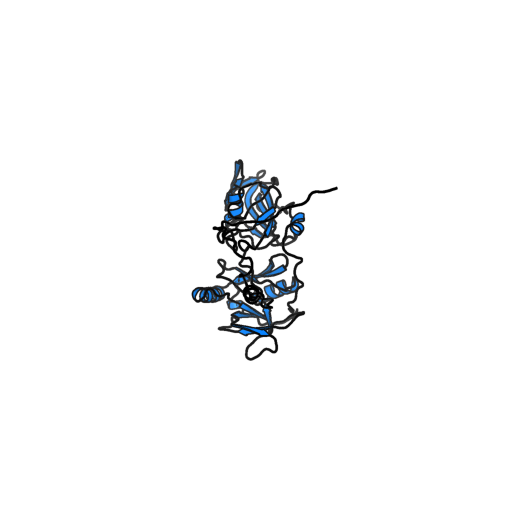1 318 ? -0.485 4.216 16.034 1.00 85.25 318 LEU A C 1
ATOM 2402 O O . LEU A 1 318 ? -0.675 4.952 16.996 1.00 85.25 318 LEU A O 1
ATOM 2406 N N . ALA A 1 319 ? 0.718 3.722 15.757 1.00 83.00 319 ALA A N 1
ATOM 2407 C CA . ALA A 1 319 ? 1.900 4.059 16.555 1.00 83.00 319 ALA A CA 1
ATOM 2408 C C . ALA A 1 319 ? 2.461 5.464 16.257 1.00 83.00 319 ALA A C 1
ATOM 2410 O O . ALA A 1 319 ? 3.268 5.975 17.025 1.00 83.00 319 ALA A O 1
ATOM 2411 N N . ARG A 1 320 ? 2.075 6.065 15.124 1.00 84.38 320 ARG A N 1
ATOM 2412 C CA . ARG A 1 320 ? 2.567 7.363 14.646 1.00 84.38 320 ARG A CA 1
ATOM 2413 C C . ARG A 1 320 ? 1.618 7.987 13.625 1.00 84.38 320 ARG A C 1
ATOM 2415 O O . ARG A 1 320 ? 0.726 7.310 13.114 1.00 84.38 320 ARG A O 1
ATOM 2422 N N . LEU A 1 321 ? 1.855 9.258 13.300 1.00 86.19 321 LEU A N 1
ATOM 2423 C CA . LEU A 1 321 ? 1.120 9.989 12.268 1.00 86.19 321 LEU A CA 1
ATOM 2424 C C . LEU A 1 321 ? 1.338 9.348 10.881 1.00 86.19 321 LEU A C 1
ATOM 2426 O O . LEU A 1 321 ? 2.487 9.288 10.433 1.00 86.19 321 LEU A O 1
ATOM 2430 N N . PRO A 1 322 ? 0.275 8.910 10.178 1.00 83.69 322 PRO A N 1
ATOM 2431 C CA . PRO A 1 322 ? 0.395 8.418 8.810 1.00 83.69 322 PRO A CA 1
ATOM 2432 C C . PRO A 1 322 ? 0.876 9.521 7.866 1.00 83.69 322 PRO A C 1
ATOM 2434 O O . PRO A 1 322 ? 0.377 10.646 7.908 1.00 83.69 322 PRO A O 1
ATOM 2437 N N . ILE A 1 323 ? 1.804 9.190 6.967 1.00 77.69 323 ILE A N 1
ATOM 2438 C CA . ILE A 1 323 ? 2.283 10.131 5.938 1.00 77.69 323 ILE A CA 1
ATOM 2439 C C . ILE A 1 323 ? 1.481 10.060 4.630 1.00 77.69 323 ILE A C 1
ATOM 2441 O O . ILE A 1 323 ? 1.818 10.733 3.660 1.00 77.69 323 ILE A O 1
ATOM 2445 N N . SER A 1 324 ? 0.452 9.211 4.568 1.00 80.62 324 SER A N 1
ATOM 2446 C CA . SER A 1 324 ? -0.487 9.152 3.444 1.00 80.62 324 SER A CA 1
ATOM 2447 C C . SER A 1 324 ? -1.911 9.411 3.904 1.00 80.62 324 SER A C 1
ATOM 2449 O O . SER A 1 324 ? -2.221 9.352 5.092 1.00 80.62 324 SER A O 1
ATOM 2451 N N . GLU A 1 325 ? -2.790 9.655 2.940 1.00 83.94 325 GLU A N 1
ATOM 2452 C CA . GLU A 1 325 ? -4.229 9.729 3.175 1.00 83.94 325 GLU A CA 1
ATOM 2453 C C . GLU A 1 325 ? -4.884 8.342 3.265 1.00 83.94 325 GLU A C 1
ATOM 2455 O O . GLU A 1 325 ? -6.094 8.257 3.439 1.00 83.94 325 GLU A O 1
ATOM 2460 N N . ARG A 1 326 ? -4.106 7.257 3.175 1.00 84.44 326 ARG A N 1
ATOM 2461 C CA . ARG A 1 326 ? -4.596 5.883 3.273 1.00 84.44 326 ARG A CA 1
ATOM 2462 C C . ARG A 1 326 ? -4.339 5.291 4.651 1.00 84.44 326 ARG A C 1
ATOM 2464 O O . ARG A 1 326 ? -3.293 5.524 5.258 1.00 84.44 326 ARG A O 1
ATOM 2471 N N . LEU A 1 327 ? -5.291 4.491 5.113 1.00 85.44 327 LEU A N 1
ATOM 2472 C CA . LEU A 1 327 ? -5.204 3.707 6.336 1.00 85.44 327 LEU A CA 1
ATOM 2473 C C . LEU A 1 327 ? -5.672 2.281 6.053 1.00 85.44 327 LEU A C 1
ATOM 2475 O O . LEU A 1 327 ? -6.812 2.087 5.645 1.00 85.44 327 LEU A O 1
ATOM 2479 N N . VAL A 1 328 ? -4.823 1.284 6.298 1.00 81.56 328 VAL A N 1
ATOM 2480 C CA . VAL A 1 328 ? -5.218 -0.125 6.190 1.00 81.56 328 VAL A CA 1
ATOM 2481 C C . VAL A 1 328 ? -5.564 -0.660 7.568 1.00 81.56 328 VAL A C 1
ATOM 2483 O O . VAL A 1 328 ? -4.747 -0.637 8.487 1.00 81.56 328 VAL A O 1
ATOM 2486 N N . VAL A 1 329 ? -6.783 -1.163 7.702 1.00 83.06 329 VAL A N 1
ATOM 2487 C CA . VAL A 1 329 ? -7.301 -1.770 8.918 1.00 83.06 329 VAL A CA 1
ATOM 2488 C C . VAL A 1 329 ? -7.352 -3.276 8.722 1.00 83.06 329 VAL A C 1
ATOM 2490 O O . VAL A 1 329 ? -8.074 -3.783 7.867 1.00 83.06 329 VAL A O 1
ATOM 2493 N N . SER A 1 330 ? -6.554 -3.996 9.500 1.00 75.62 330 SER A N 1
ATOM 2494 C CA . SER A 1 330 ? -6.423 -5.453 9.424 1.00 75.62 330 SER A CA 1
ATOM 2495 C C . SER A 1 330 ? -6.765 -6.103 10.764 1.00 75.62 330 SER A C 1
ATOM 2497 O O . SER A 1 330 ? -6.962 -5.410 11.765 1.00 75.62 330 SER A O 1
ATOM 2499 N N . GLY A 1 331 ? -6.834 -7.435 10.771 1.00 71.25 331 GLY A N 1
ATOM 2500 C CA . GLY A 1 331 ? -6.992 -8.236 11.982 1.00 71.25 331 GLY A CA 1
ATOM 2501 C C . GLY A 1 331 ? -8.319 -8.975 12.054 1.00 71.25 331 GLY A C 1
ATOM 2502 O O . GLY A 1 331 ? -9.376 -8.364 12.159 1.00 71.25 331 GLY A O 1
ATOM 2503 N N . GLY A 1 332 ? -8.250 -10.306 12.038 1.00 76.88 332 GLY A N 1
ATOM 2504 C CA . GLY A 1 332 ? -9.362 -11.183 12.405 1.00 76.88 332 GLY A CA 1
ATOM 2505 C C . GLY A 1 332 ? -10.549 -11.212 11.447 1.00 76.88 332 GLY A C 1
ATOM 2506 O O . GLY A 1 332 ? -11.517 -11.907 11.742 1.00 76.88 332 GLY A O 1
ATOM 2507 N N . LEU A 1 333 ? -10.489 -10.496 10.324 1.00 84.62 333 LEU A N 1
ATOM 2508 C CA . LEU A 1 333 ? -11.524 -10.484 9.294 1.00 84.62 333 LEU A CA 1
ATOM 2509 C C . LEU A 1 333 ? -11.411 -11.718 8.388 1.00 84.62 333 LEU A C 1
ATOM 2511 O O . LEU A 1 333 ? -10.312 -12.172 8.065 1.00 84.62 333 LEU A O 1
ATOM 2515 N N . THR A 1 334 ? -12.553 -12.233 7.929 1.00 86.94 334 THR A N 1
ATOM 2516 C CA . THR A 1 334 ? -12.606 -13.078 6.725 1.00 86.94 334 THR A CA 1
ATOM 2517 C C . THR A 1 334 ? -12.591 -12.200 5.469 1.00 86.94 334 THR A C 1
ATOM 2519 O O . THR A 1 334 ? -12.758 -10.981 5.559 1.00 86.94 334 THR A O 1
ATOM 2522 N N . VAL A 1 335 ? -12.423 -12.804 4.286 1.00 86.38 335 VAL A N 1
ATOM 2523 C CA . VAL A 1 335 ? -12.541 -12.079 3.005 1.00 86.38 335 VAL A CA 1
ATOM 2524 C C . VAL A 1 335 ? -13.923 -11.431 2.892 1.00 86.38 335 VAL A C 1
ATOM 2526 O O . VAL A 1 335 ? -14.024 -10.237 2.634 1.00 86.38 335 VAL A O 1
ATOM 2529 N N . GLU A 1 336 ? -14.983 -12.176 3.204 1.00 90.12 336 GLU A N 1
ATOM 2530 C CA . GLU A 1 336 ? -16.365 -11.691 3.151 1.00 90.12 336 GLU A CA 1
ATOM 2531 C C . GLU A 1 336 ? -16.622 -10.570 4.167 1.00 90.12 336 GLU A C 1
ATOM 2533 O O . GLU A 1 336 ? -17.358 -9.625 3.878 1.00 90.12 336 GLU A O 1
ATOM 2538 N N . ALA A 1 337 ? -16.011 -10.648 5.355 1.00 89.75 337 ALA A N 1
ATOM 2539 C CA . ALA A 1 337 ? -16.101 -9.593 6.360 1.00 89.75 337 ALA A CA 1
ATOM 2540 C C . ALA A 1 337 ? -15.385 -8.315 5.895 1.00 89.75 337 ALA A C 1
ATOM 2542 O O . ALA A 1 337 ? -15.934 -7.223 6.033 1.00 89.75 337 ALA A O 1
ATOM 2543 N N . ALA A 1 338 ? -14.198 -8.435 5.292 1.00 89.56 338 ALA A N 1
ATOM 2544 C CA . ALA A 1 338 ? -13.475 -7.297 4.727 1.00 89.56 338 ALA A CA 1
ATOM 2545 C C . ALA A 1 338 ? -14.254 -6.642 3.571 1.00 89.56 338 ALA A C 1
ATOM 2547 O O . ALA A 1 338 ? -14.429 -5.423 3.557 1.00 89.56 338 ALA A O 1
ATOM 2548 N N . GLU A 1 339 ? -14.796 -7.439 2.646 1.00 91.31 339 GLU A N 1
ATOM 2549 C CA . GLU A 1 339 ? -15.655 -6.962 1.554 1.00 91.31 339 GLU A CA 1
ATOM 2550 C C . GLU A 1 339 ? -16.910 -6.261 2.079 1.00 91.31 339 GLU A C 1
ATOM 2552 O O . GLU A 1 339 ? -17.272 -5.180 1.606 1.00 91.31 339 GLU A O 1
ATOM 2557 N N . ARG A 1 340 ? -17.564 -6.835 3.096 1.00 91.56 340 ARG A N 1
ATOM 2558 C CA . ARG A 1 340 ? -18.753 -6.236 3.706 1.00 91.56 340 ARG A CA 1
ATOM 2559 C C . ARG A 1 340 ? -18.426 -4.924 4.408 1.00 91.56 340 ARG A C 1
ATOM 2561 O O . ARG A 1 340 ? -19.184 -3.968 4.255 1.00 91.56 340 ARG A O 1
ATOM 2568 N N . LEU A 1 341 ? -17.334 -4.868 5.166 1.00 92.00 341 LEU A N 1
ATOM 2569 C CA . LEU A 1 341 ? -16.915 -3.657 5.867 1.00 92.00 341 LEU A CA 1
ATOM 2570 C C . LEU A 1 341 ? -16.561 -2.547 4.877 1.00 92.00 341 LEU A C 1
ATOM 2572 O O . LEU A 1 341 ? -17.045 -1.429 5.030 1.00 92.00 341 LEU A O 1
ATOM 2576 N N . ALA A 1 342 ? -15.820 -2.867 3.814 1.00 93.31 342 ALA A N 1
ATOM 2577 C CA . ALA A 1 342 ? -15.556 -1.926 2.732 1.00 93.31 342 ALA A CA 1
ATOM 2578 C C . ALA A 1 342 ? -16.857 -1.427 2.078 1.00 93.31 342 ALA A C 1
ATOM 2580 O O . ALA A 1 342 ? -17.016 -0.233 1.842 1.00 93.31 342 ALA A O 1
ATOM 2581 N N . ALA A 1 343 ? -17.824 -2.313 1.823 1.00 93.00 343 ALA A N 1
ATOM 2582 C CA . ALA A 1 343 ? -19.112 -1.929 1.247 1.00 93.00 343 ALA A CA 1
ATOM 2583 C C . ALA A 1 343 ? -19.952 -1.035 2.173 1.00 93.00 343 ALA A C 1
ATOM 2585 O O . ALA A 1 343 ? -20.694 -0.192 1.677 1.00 93.00 343 ALA A O 1
ATOM 2586 N N . LEU A 1 344 ? -19.872 -1.214 3.495 1.00 93.62 344 LEU A N 1
ATOM 2587 C CA . LEU A 1 344 ? -20.538 -0.334 4.460 1.00 93.62 344 LEU A CA 1
ATOM 2588 C C . LEU A 1 344 ? -19.874 1.040 4.539 1.00 93.62 344 LEU A C 1
ATOM 2590 O O . LEU A 1 344 ? -20.570 2.038 4.606 1.00 93.62 344 LEU A O 1
ATOM 2594 N N . LEU A 1 345 ? -18.544 1.096 4.488 1.00 93.81 345 LEU A N 1
ATOM 2595 C CA . LEU A 1 345 ? -17.792 2.351 4.567 1.00 93.81 345 LEU A CA 1
ATOM 2596 C C . LEU A 1 345 ? -17.894 3.218 3.299 1.00 93.81 345 LEU A C 1
ATOM 2598 O O . LEU A 1 345 ? -17.495 4.376 3.338 1.00 93.81 345 LEU A O 1
ATOM 2602 N N . ASN A 1 346 ? -18.419 2.669 2.200 1.00 93.69 346 ASN A N 1
ATOM 2603 C CA . ASN A 1 346 ? -18.684 3.386 0.946 1.00 93.69 346 ASN A CA 1
ATOM 2604 C C . ASN A 1 346 ? -20.150 3.842 0.775 1.00 93.69 346 ASN A C 1
ATOM 2606 O O . ASN A 1 346 ? -20.474 4.395 -0.279 1.00 93.69 346 ASN A O 1
ATOM 2610 N N . GLN A 1 347 ? -21.044 3.522 1.718 1.00 86.38 347 GLN A N 1
ATOM 2611 C CA . GLN A 1 347 ? -22.460 3.929 1.665 1.00 86.38 347 GLN A CA 1
ATOM 2612 C C . GLN A 1 347 ? -22.650 5.367 2.146 1.00 86.38 347 GLN A C 1
ATOM 2614 O O . GLN A 1 347 ? -23.618 5.993 1.655 1.00 86.38 347 GLN A O 1
#